Protein AF-I3YHC9-F1 (afdb_monomer_lite)

Secondary structure (DSSP, 8-state):
--HHHHHHHHHHHHHHH-HHHHHHHHHHHHHHHHHHHHHHS-HHHHHHHHHHHHHHHHHHHHHHHHHHHHHHHHHHHHHHHHHHHHHHHHHHHHHHHHHHHHHHHHHHHHHHHHHHHHHHHHHHHHHHHHHHHHHHTT--HHHHHHHSSS-HHHHHHHHHHHHHHHHHHHHHHHHHHHHHHHHHHT--PPPP---------

Foldseek 3Di:
DDPVVVVVVVVVVVVCVPPVVVVVVVVVVVVVVVVVCLVVDDPVVVVVVVVVVVVVVVVVVVVVVVVVVVVVVVVVVVVVVVVLVVVLVVLCVVLVVVLVVLVVVLVVLVVVLVVLVVVLVVQVVQQVVQLVVVVVVVDDSVRSQCPGPPHPVVSVVSVVVSVVSVVVSVVSVVVNVVSVVVSVVSDPPPDDPPDPDPPDD

Organism: Thiocystis violascens (strain ATCC 17096 / DSM 198 / 6111) (NCBI:txid765911)

Structure (mmCIF, N/CA/C/O backbone):
data_AF-I3YHC9-F1
#
_entry.id   AF-I3YHC9-F1
#
loop_
_atom_site.group_PDB
_atom_site.id
_atom_site.type_symbol
_atom_site.label_atom_id
_atom_site.label_alt_id
_atom_site.label_comp_id
_atom_site.label_asym_id
_atom_site.label_entity_id
_atom_site.label_seq_id
_atom_site.pdbx_PDB_ins_code
_atom_site.Cartn_x
_atom_site.Cartn_y
_atom_site.Cartn_z
_atom_site.occupancy
_atom_site.B_iso_or_equiv
_atom_site.auth_seq_id
_atom_site.auth_comp_id
_atom_site.auth_asym_id
_atom_site.auth_atom_id
_atom_site.pdbx_PDB_model_num
ATOM 1 N N . MET A 1 1 ? 60.669 -28.318 -19.846 1.00 49.34 1 MET A N 1
ATOM 2 C CA . MET A 1 1 ? 59.509 -27.649 -20.476 1.00 49.34 1 MET A CA 1
ATOM 3 C C . MET A 1 1 ? 58.654 -27.096 -19.359 1.00 49.34 1 MET A C 1
ATOM 5 O O . MET A 1 1 ? 58.204 -27.878 -18.533 1.00 49.34 1 MET A O 1
ATOM 9 N N . ASN A 1 2 ? 58.515 -25.774 -19.278 1.00 63.25 2 ASN A N 1
ATOM 10 C CA . ASN A 1 2 ? 57.815 -25.124 -18.169 1.00 63.25 2 ASN A CA 1
ATOM 11 C C . ASN A 1 2 ? 56.304 -25.090 -18.440 1.00 63.25 2 ASN A C 1
ATOM 13 O O . ASN A 1 2 ? 55.873 -25.000 -19.590 1.00 63.25 2 ASN A O 1
ATOM 17 N N . ALA A 1 3 ? 55.494 -25.148 -17.383 1.00 57.38 3 ALA A N 1
ATOM 18 C CA . ALA A 1 3 ? 54.033 -25.190 -17.484 1.00 57.38 3 ALA A CA 1
ATOM 19 C C . ALA A 1 3 ? 53.438 -23.965 -18.212 1.00 57.38 3 ALA A C 1
ATOM 21 O O . ALA A 1 3 ? 52.422 -24.087 -18.893 1.00 57.38 3 ALA A O 1
ATOM 22 N N . GLU A 1 4 ? 54.106 -22.810 -18.144 1.00 57.19 4 GLU A N 1
ATOM 23 C CA . GLU A 1 4 ? 53.726 -21.602 -18.890 1.00 57.19 4 GLU A CA 1
ATOM 24 C C . GLU A 1 4 ? 53.818 -21.796 -20.404 1.00 57.19 4 GLU A C 1
ATOM 26 O O . GLU A 1 4 ? 52.859 -21.513 -21.112 1.00 57.19 4 GLU A O 1
ATOM 31 N N . THR A 1 5 ? 54.916 -22.377 -20.901 1.00 59.75 5 THR A N 1
ATOM 32 C CA . THR A 1 5 ? 55.117 -22.601 -22.345 1.00 59.75 5 THR A CA 1
ATOM 33 C C . THR A 1 5 ? 54.090 -23.556 -22.960 1.00 59.75 5 THR A C 1
ATOM 35 O O . THR A 1 5 ? 53.727 -23.410 -24.124 1.00 59.75 5 THR A O 1
ATOM 38 N N . LEU A 1 6 ? 53.570 -24.500 -22.170 1.00 50.34 6 LEU A N 1
ATOM 39 C CA . LEU A 1 6 ? 52.513 -25.422 -22.592 1.00 50.34 6 LEU A CA 1
ATOM 40 C C . LEU A 1 6 ? 51.134 -24.749 -22.611 1.00 50.34 6 LEU A C 1
ATOM 42 O O . LEU A 1 6 ? 50.340 -25.032 -23.502 1.00 50.34 6 LEU A O 1
ATOM 46 N N . LYS A 1 7 ? 50.865 -23.819 -21.686 1.00 54.91 7 LYS A N 1
ATOM 47 C CA . LYS A 1 7 ? 49.637 -23.008 -21.679 1.00 54.91 7 LYS A CA 1
ATOM 48 C C . LYS A 1 7 ? 49.577 -22.034 -22.852 1.00 54.91 7 LYS A C 1
ATOM 50 O O . LYS A 1 7 ? 48.528 -21.921 -23.473 1.00 54.91 7 LYS A O 1
ATOM 55 N N . THR A 1 8 ? 50.683 -21.371 -23.190 1.00 59.41 8 THR A N 1
ATOM 56 C CA . THR A 1 8 ? 50.731 -20.457 -24.345 1.00 59.41 8 THR A CA 1
ATOM 57 C C . THR A 1 8 ? 50.581 -21.216 -25.666 1.00 59.41 8 THR A C 1
ATOM 59 O O . THR A 1 8 ? 49.885 -20.754 -26.563 1.00 59.41 8 THR A O 1
ATOM 62 N N . ALA A 1 9 ? 51.171 -22.412 -25.773 1.00 49.69 9 ALA A N 1
ATOM 63 C CA . ALA A 1 9 ? 51.005 -23.275 -26.942 1.00 49.69 9 ALA A CA 1
ATOM 64 C C . ALA A 1 9 ? 49.582 -23.854 -27.058 1.00 49.69 9 ALA A C 1
ATOM 66 O O . ALA A 1 9 ? 49.065 -23.954 -28.166 1.00 49.69 9 ALA A O 1
ATOM 67 N N . ALA A 1 10 ? 48.935 -24.195 -25.937 1.00 50.56 10 ALA A N 1
ATOM 68 C CA . ALA A 1 10 ? 47.542 -24.644 -25.915 1.00 50.56 10 ALA A CA 1
ATOM 69 C C . ALA A 1 10 ? 46.567 -23.510 -26.276 1.00 50.56 10 ALA A C 1
ATOM 71 O O . ALA A 1 10 ? 45.693 -23.716 -27.107 1.00 50.56 10 ALA A O 1
ATOM 72 N N . ALA A 1 11 ? 46.777 -22.298 -25.751 1.00 55.16 11 ALA A N 1
ATOM 73 C CA . ALA A 1 11 ? 45.985 -21.121 -26.109 1.00 55.16 11 ALA A CA 1
ATOM 74 C C . ALA A 1 11 ? 46.131 -20.756 -27.598 1.00 55.16 11 ALA A C 1
ATOM 76 O O . ALA A 1 11 ? 45.132 -20.512 -28.264 1.00 55.16 11 ALA A O 1
ATOM 77 N N . ALA A 1 12 ? 47.348 -20.819 -28.153 1.00 55.34 12 ALA A N 1
ATOM 78 C CA . ALA A 1 12 ? 47.577 -20.622 -29.586 1.00 55.34 12 ALA A CA 1
ATOM 79 C C . ALA A 1 12 ? 46.959 -21.746 -30.446 1.00 55.34 12 ALA A C 1
ATOM 81 O O . ALA A 1 12 ? 46.504 -21.500 -31.564 1.00 55.34 12 ALA A O 1
ATOM 82 N N . HIS A 1 13 ? 46.918 -22.984 -29.937 1.00 51.03 13 HIS A N 1
ATOM 83 C CA . HIS A 1 13 ? 46.251 -24.105 -30.603 1.00 51.03 13 HIS A CA 1
ATOM 84 C C . HIS A 1 13 ? 44.718 -23.958 -30.574 1.00 51.03 13 HIS A C 1
ATOM 86 O O . HIS A 1 13 ? 44.061 -24.301 -31.562 1.00 51.03 13 HIS A O 1
ATOM 92 N N . ASP A 1 14 ? 44.149 -23.427 -29.492 1.00 54.50 14 ASP A N 1
ATOM 93 C CA . ASP A 1 14 ? 42.715 -23.148 -29.369 1.00 54.50 14 ASP A CA 1
ATOM 94 C C . ASP A 1 14 ? 42.287 -21.947 -30.225 1.00 54.50 14 ASP A C 1
ATOM 96 O O . ASP A 1 14 ? 41.254 -22.007 -30.890 1.00 54.50 14 ASP A O 1
ATOM 100 N N . GLU A 1 15 ? 43.132 -20.922 -30.346 1.00 54.88 15 GLU A N 1
ATOM 101 C CA . GLU A 1 15 ? 42.926 -19.766 -31.232 1.00 54.88 15 GLU A CA 1
ATOM 102 C C . GLU A 1 15 ? 42.995 -20.159 -32.727 1.00 54.88 15 GLU A C 1
ATOM 104 O O . GLU A 1 15 ? 42.207 -19.689 -33.547 1.00 54.88 15 GLU A O 1
ATOM 109 N N . LEU A 1 16 ? 43.850 -21.128 -33.088 1.00 52.09 16 LEU A N 1
ATOM 110 C CA . LEU A 1 16 ? 43.855 -21.787 -34.409 1.00 52.09 16 LEU A CA 1
ATOM 111 C C . LEU A 1 16 ? 42.669 -22.747 -34.618 1.00 52.09 16 LEU A C 1
ATOM 113 O O . LEU A 1 16 ? 42.335 -23.092 -35.761 1.00 52.09 16 LEU A O 1
ATOM 117 N N . ASN A 1 17 ? 42.041 -23.206 -33.532 1.00 57.62 17 ASN A N 1
ATOM 118 C CA . ASN A 1 17 ? 40.883 -24.089 -33.569 1.00 57.62 17 ASN A CA 1
ATOM 119 C C . ASN A 1 17 ? 39.539 -23.360 -33.555 1.00 57.62 17 ASN A C 1
ATOM 121 O O . ASN A 1 17 ? 38.543 -24.019 -33.883 1.00 57.62 17 ASN A O 1
ATOM 125 N N . ASP A 1 18 ? 39.530 -22.052 -33.277 1.00 62.69 18 ASP A N 1
ATOM 126 C CA . ASP A 1 18 ? 38.347 -21.198 -33.312 1.00 62.69 18 ASP A CA 1
ATOM 127 C C . ASP A 1 18 ? 37.636 -21.349 -34.675 1.00 62.69 18 ASP A C 1
ATOM 129 O O . ASP A 1 18 ? 38.252 -21.171 -35.742 1.00 62.69 18 ASP A O 1
ATOM 133 N N . PRO A 1 19 ? 36.340 -21.722 -34.692 1.00 63.75 19 PRO A N 1
ATOM 134 C CA . PRO A 1 19 ? 35.564 -21.820 -35.920 1.00 63.75 19 PRO A CA 1
ATOM 135 C C . PRO A 1 19 ? 35.629 -20.545 -36.774 1.00 63.75 19 PRO A C 1
ATOM 137 O O . PRO A 1 19 ? 35.631 -20.667 -38.003 1.00 63.75 19 PRO A O 1
ATOM 140 N N . ARG A 1 20 ? 35.764 -19.353 -36.173 1.00 60.25 20 ARG A N 1
ATOM 141 C CA . ARG A 1 20 ? 35.941 -18.085 -36.902 1.00 60.25 20 ARG A CA 1
ATOM 142 C C . ARG A 1 20 ? 37.318 -17.983 -37.555 1.00 60.25 20 ARG A C 1
ATOM 144 O O . ARG A 1 20 ? 37.392 -17.723 -38.756 1.00 60.25 20 ARG A O 1
ATOM 151 N N . ALA A 1 21 ? 38.400 -18.290 -36.839 1.00 62.62 21 ALA A N 1
ATOM 152 C CA . ALA A 1 21 ? 39.757 -18.288 -37.397 1.00 62.62 21 ALA A CA 1
ATOM 153 C C . ALA A 1 21 ? 39.910 -19.302 -38.549 1.00 62.62 21 ALA A C 1
ATOM 155 O O . ALA A 1 21 ? 40.472 -18.995 -39.605 1.00 62.62 21 ALA A O 1
ATOM 156 N N . LYS A 1 22 ? 39.309 -20.494 -38.418 1.00 70.31 22 LYS A N 1
ATOM 157 C CA . LYS A 1 22 ? 39.248 -21.506 -39.491 1.00 70.31 22 LYS A CA 1
ATOM 158 C C . LYS A 1 22 ? 38.401 -21.079 -40.687 1.00 70.31 22 LYS A C 1
ATOM 160 O O . LYS A 1 22 ? 38.659 -21.548 -41.800 1.00 70.31 22 LYS A O 1
ATOM 165 N N . GLN A 1 23 ? 37.354 -20.283 -40.482 1.00 62.19 23 GLN A N 1
ATOM 166 C CA . GLN A 1 23 ? 36.559 -19.715 -41.574 1.00 62.19 23 GLN A CA 1
ATOM 167 C C . GLN A 1 23 ? 37.348 -18.630 -42.313 1.00 62.19 23 GLN A C 1
ATOM 169 O O . GLN A 1 23 ? 37.408 -18.677 -43.542 1.00 62.19 23 GLN A O 1
ATOM 174 N N . ILE A 1 24 ? 38.041 -17.748 -41.587 1.00 62.88 24 ILE A N 1
ATOM 175 C CA . ILE A 1 24 ? 38.905 -16.702 -42.153 1.00 62.88 24 ILE A CA 1
ATOM 176 C C . ILE A 1 24 ? 40.054 -17.327 -42.959 1.00 62.88 24 ILE A C 1
ATOM 178 O O . ILE A 1 24 ? 40.240 -16.996 -44.128 1.00 62.88 24 ILE A O 1
ATOM 182 N N . ALA A 1 25 ? 40.762 -18.318 -42.409 1.00 67.12 25 ALA A N 1
ATOM 183 C CA . ALA A 1 25 ? 41.846 -19.005 -43.118 1.00 67.12 25 ALA A CA 1
ATOM 184 C C . ALA A 1 25 ? 41.365 -19.739 -44.388 1.00 67.12 25 ALA A C 1
ATOM 186 O O . ALA A 1 25 ? 42.069 -19.780 -45.401 1.00 67.12 25 ALA A O 1
ATOM 187 N N . ARG A 1 26 ? 40.150 -20.309 -44.368 1.00 68.88 26 ARG A N 1
ATOM 188 C CA . ARG A 1 26 ? 39.525 -20.912 -45.559 1.00 68.88 26 ARG A CA 1
ATOM 189 C C . ARG A 1 26 ? 39.109 -19.862 -46.589 1.00 68.88 26 ARG A C 1
ATOM 191 O O . ARG A 1 26 ? 39.242 -20.127 -47.782 1.00 68.88 26 ARG A O 1
ATOM 198 N N . ALA A 1 27 ? 38.628 -18.700 -46.152 1.00 63.56 27 ALA A N 1
ATOM 199 C CA . ALA A 1 27 ? 38.292 -17.588 -47.033 1.00 63.56 27 ALA A CA 1
ATOM 200 C C . ALA A 1 27 ? 39.541 -17.047 -47.745 1.00 63.56 27 ALA A C 1
ATOM 202 O O . ALA A 1 27 ? 39.524 -16.923 -48.967 1.00 63.56 27 ALA A O 1
ATOM 203 N N . ILE A 1 28 ? 40.646 -16.851 -47.019 1.00 68.62 28 ILE A N 1
ATOM 204 C CA . ILE A 1 28 ? 41.923 -16.384 -47.582 1.00 68.62 28 ILE A CA 1
ATOM 205 C C . ILE A 1 28 ? 42.443 -17.354 -48.653 1.00 68.62 28 ILE A C 1
ATOM 207 O O . ILE A 1 28 ? 42.685 -16.943 -49.783 1.00 68.62 28 ILE A O 1
ATOM 211 N N . ARG A 1 29 ? 42.497 -18.667 -48.374 1.00 70.62 29 ARG A N 1
ATOM 212 C CA . ARG A 1 29 ? 42.932 -19.655 -49.386 1.00 70.62 29 ARG A CA 1
ATOM 213 C C . ARG A 1 29 ? 42.027 -19.704 -50.617 1.00 70.62 29 ARG A C 1
ATOM 215 O O . ARG A 1 29 ? 42.503 -19.970 -51.716 1.00 70.62 29 ARG A O 1
ATOM 222 N N . ARG A 1 30 ? 40.718 -19.483 -50.449 1.00 64.81 30 ARG A N 1
ATOM 223 C CA . ARG A 1 30 ? 39.785 -19.394 -51.582 1.00 64.81 30 ARG A CA 1
ATOM 224 C C . ARG A 1 30 ? 40.061 -18.154 -52.427 1.00 64.81 30 ARG A C 1
ATOM 226 O O . ARG A 1 30 ? 40.001 -18.257 -53.647 1.00 64.81 30 ARG A O 1
ATOM 233 N N . LEU A 1 31 ? 40.379 -17.020 -51.804 1.00 67.12 31 LEU A N 1
ATOM 234 C CA . LEU A 1 31 ? 40.756 -15.795 -52.511 1.00 67.12 31 LEU A CA 1
ATOM 235 C C . LEU A 1 31 ? 42.067 -15.973 -53.288 1.00 67.12 31 LEU A C 1
ATOM 237 O O . LEU A 1 31 ? 42.116 -15.597 -54.458 1.00 67.12 31 LEU A O 1
ATOM 241 N N . ASP A 1 32 ? 43.071 -16.632 -52.704 1.00 69.88 32 ASP A N 1
ATOM 242 C CA . ASP A 1 32 ? 44.338 -16.933 -53.387 1.00 69.88 32 ASP A CA 1
ATOM 243 C C . ASP A 1 32 ? 44.141 -17.849 -54.606 1.00 69.88 32 ASP A C 1
ATOM 245 O O . ASP A 1 32 ? 44.671 -17.587 -55.689 1.00 69.88 32 ASP A O 1
ATOM 249 N N . ASP A 1 33 ? 43.328 -18.902 -54.472 1.00 72.62 33 ASP A N 1
ATOM 250 C CA . ASP A 1 33 ? 43.034 -19.837 -55.566 1.00 72.62 33 ASP A CA 1
ATOM 251 C C . ASP A 1 33 ? 42.202 -19.171 -56.683 1.00 72.62 33 ASP A C 1
ATOM 253 O O . ASP A 1 33 ? 42.424 -19.407 -57.874 1.00 72.62 33 ASP A O 1
ATOM 257 N N . ILE A 1 34 ? 41.286 -18.266 -56.319 1.00 67.44 34 ILE A N 1
ATOM 258 C CA . ILE A 1 34 ? 40.552 -17.420 -57.271 1.00 67.44 34 ILE A CA 1
ATOM 259 C C . ILE A 1 34 ? 41.510 -16.459 -57.992 1.00 67.44 34 ILE A C 1
ATOM 261 O O . ILE A 1 34 ? 41.427 -16.333 -59.215 1.00 67.44 34 ILE A O 1
ATOM 265 N N . GLY A 1 35 ? 42.455 -15.841 -57.278 1.00 62.22 35 GLY A N 1
ATOM 266 C CA . GLY A 1 35 ? 43.488 -14.972 -57.849 1.00 62.22 35 GLY A CA 1
ATOM 267 C C . GLY A 1 35 ? 44.394 -15.704 -58.844 1.00 62.22 35 GLY A C 1
ATOM 268 O O . GLY A 1 35 ? 44.631 -15.220 -59.954 1.00 62.22 35 GLY A O 1
ATOM 269 N N . ALA A 1 36 ? 44.825 -16.922 -58.507 1.00 72.31 36 ALA A N 1
ATOM 270 C CA . ALA A 1 36 ? 45.630 -17.767 -59.389 1.00 72.31 36 ALA A CA 1
ATOM 271 C C . ALA A 1 36 ? 44.861 -18.211 -60.649 1.00 72.31 36 ALA A C 1
ATOM 273 O O . ALA A 1 36 ? 45.423 -18.240 -61.750 1.00 72.31 36 ALA A O 1
ATOM 274 N N . LYS A 1 37 ? 43.564 -18.519 -60.515 1.00 64.56 37 LYS A N 1
ATOM 275 C CA . LYS A 1 37 ? 42.677 -18.855 -61.643 1.00 64.56 37 LYS A CA 1
ATOM 276 C C . LYS A 1 37 ? 42.407 -17.647 -62.542 1.00 64.56 37 LYS A C 1
ATOM 278 O O . LYS A 1 37 ? 42.432 -17.788 -63.762 1.00 64.56 37 LYS A O 1
ATOM 283 N N . LEU A 1 38 ? 42.237 -16.457 -61.967 1.00 57.53 38 LEU A N 1
ATOM 284 C CA . LEU A 1 38 ? 42.085 -15.186 -62.688 1.00 57.53 38 LEU A CA 1
ATOM 285 C C . LEU A 1 38 ? 43.322 -14.823 -63.514 1.00 57.53 38 LEU A C 1
ATOM 287 O O . LEU A 1 38 ? 43.185 -14.369 -64.650 1.00 57.53 38 LEU A O 1
ATOM 291 N N . ALA A 1 39 ? 44.521 -15.054 -62.974 1.00 65.38 39 ALA A N 1
ATOM 292 C CA . ALA A 1 39 ? 45.777 -14.783 -63.671 1.00 65.38 39 ALA A CA 1
ATOM 293 C C . ALA A 1 39 ? 45.952 -15.635 -64.943 1.00 65.38 39 ALA A C 1
ATOM 295 O O . ALA A 1 39 ? 46.604 -15.201 -65.891 1.00 65.38 39 ALA A O 1
ATOM 296 N N . ARG A 1 40 ? 45.343 -16.829 -64.978 1.00 72.00 40 ARG A N 1
ATOM 297 C CA . ARG A 1 40 ? 45.408 -17.780 -66.102 1.00 72.00 40 ARG A CA 1
ATOM 298 C C . ARG A 1 40 ? 44.178 -17.742 -67.018 1.00 72.00 40 ARG A C 1
ATOM 300 O O . ARG A 1 40 ? 44.161 -18.436 -68.030 1.00 72.00 40 ARG A O 1
ATOM 307 N N . ALA A 1 41 ? 43.151 -16.965 -66.676 1.00 68.06 41 ALA A N 1
ATOM 308 C CA . ALA A 1 41 ? 41.893 -16.929 -67.414 1.00 68.06 41 ALA A CA 1
ATOM 309 C C . ALA A 1 41 ? 41.961 -16.020 -68.662 1.00 68.06 41 ALA A C 1
ATOM 311 O O . ALA A 1 41 ? 42.647 -14.992 -68.647 1.00 68.06 41 ALA A O 1
ATOM 312 N N . PRO A 1 42 ? 41.207 -16.343 -69.734 1.00 72.56 42 PRO A N 1
ATOM 313 C CA . PRO A 1 42 ? 41.082 -15.478 -70.904 1.00 72.56 42 PRO A CA 1
ATOM 314 C C . PRO A 1 42 ? 40.447 -14.127 -70.538 1.00 72.56 42 PRO A C 1
ATOM 316 O O . PRO A 1 42 ? 39.649 -14.015 -69.605 1.00 72.56 42 PRO A O 1
ATOM 319 N N . MET A 1 43 ? 40.798 -13.082 -71.290 1.00 64.94 43 MET A N 1
ATOM 320 C CA . MET A 1 43 ? 40.483 -11.678 -70.979 1.00 64.94 43 MET A CA 1
ATOM 321 C C . MET A 1 43 ? 38.975 -11.417 -70.787 1.00 64.94 43 MET A C 1
ATOM 323 O O . MET A 1 43 ? 38.588 -10.694 -69.876 1.00 64.94 43 MET A O 1
ATOM 327 N N . THR A 1 44 ? 38.109 -12.102 -71.538 1.00 63.66 44 THR A N 1
ATOM 328 C CA . THR A 1 44 ? 36.640 -12.036 -71.406 1.00 63.66 44 THR A CA 1
ATOM 329 C C . THR A 1 44 ? 36.115 -12.573 -70.067 1.00 63.66 44 THR A C 1
ATOM 331 O O . THR A 1 44 ? 35.184 -12.004 -69.492 1.00 63.66 44 THR A O 1
ATOM 334 N N . ALA A 1 45 ? 36.735 -13.625 -69.523 1.00 65.69 45 ALA A N 1
ATOM 335 C CA . ALA A 1 45 ? 36.410 -14.164 -68.202 1.00 65.69 45 ALA A CA 1
ATOM 336 C C . ALA A 1 45 ? 36.901 -13.236 -67.079 1.00 65.69 45 ALA A C 1
ATOM 338 O O . ALA A 1 45 ? 36.199 -13.049 -66.086 1.00 65.69 45 ALA A O 1
ATOM 339 N N . ARG A 1 46 ? 38.059 -12.588 -67.273 1.00 60.84 46 ARG A N 1
ATOM 340 C CA . ARG A 1 46 ? 38.593 -11.570 -66.352 1.00 60.84 46 ARG A CA 1
ATOM 341 C C . ARG A 1 46 ? 37.700 -10.328 -66.301 1.00 60.84 46 ARG A C 1
ATOM 343 O O . ARG A 1 46 ? 37.371 -9.876 -65.213 1.00 60.84 46 ARG A O 1
ATOM 350 N N . VAL A 1 47 ? 37.236 -9.836 -67.451 1.00 60.94 47 VAL A N 1
ATOM 351 C CA . VAL A 1 47 ? 36.293 -8.703 -67.545 1.00 60.94 47 VAL A CA 1
ATOM 352 C C . VAL A 1 47 ? 34.935 -9.052 -66.924 1.00 60.94 47 VAL A C 1
ATOM 354 O O . VAL A 1 47 ? 34.401 -8.279 -66.135 1.00 60.94 47 VAL A O 1
ATOM 357 N N . SER A 1 48 ? 34.406 -10.254 -67.176 1.00 64.69 48 SER A N 1
ATOM 358 C CA . SER A 1 48 ? 33.149 -10.720 -66.560 1.00 64.69 48 SER A CA 1
ATOM 359 C C . SER A 1 48 ? 33.249 -10.922 -65.040 1.00 64.69 48 SER A C 1
ATOM 361 O O . SER A 1 48 ? 32.241 -10.853 -64.335 1.00 64.69 48 SER A O 1
ATOM 363 N N . MET A 1 49 ? 34.446 -11.208 -64.515 1.00 61.75 49 MET A N 1
ATOM 364 C CA . MET A 1 49 ? 34.705 -11.226 -63.072 1.00 61.75 49 MET A CA 1
ATOM 365 C C . MET A 1 49 ? 34.922 -9.829 -62.498 1.00 61.75 49 MET A C 1
ATOM 367 O O . MET A 1 49 ? 34.454 -9.603 -61.396 1.00 61.75 49 MET A O 1
ATOM 371 N N . ALA A 1 50 ? 35.550 -8.900 -63.222 1.00 61.47 50 ALA A N 1
ATOM 372 C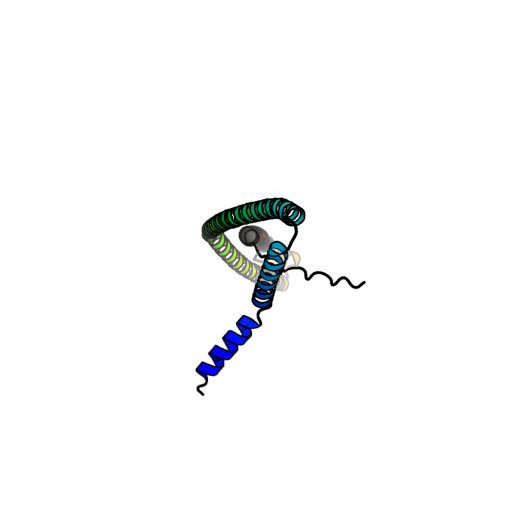 CA . ALA A 1 50 ? 35.706 -7.507 -62.791 1.00 61.47 50 ALA A CA 1
ATOM 373 C C . ALA A 1 50 ? 34.353 -6.772 -62.700 1.00 61.47 50 ALA A C 1
ATOM 375 O O . ALA A 1 50 ? 34.092 -6.016 -61.773 1.00 61.47 50 ALA A O 1
ATOM 376 N N . ILE A 1 51 ? 33.427 -7.066 -63.616 1.00 62.53 51 ILE A N 1
ATOM 377 C CA . ILE A 1 51 ? 32.044 -6.569 -63.531 1.00 62.53 51 ILE A CA 1
ATOM 378 C C . ILE A 1 51 ? 31.320 -7.187 -62.320 1.00 62.53 51 ILE A C 1
ATOM 380 O O . ILE A 1 51 ? 30.580 -6.504 -61.616 1.00 62.53 51 ILE A O 1
ATOM 384 N N . ARG A 1 52 ? 31.571 -8.472 -62.023 1.00 63.53 52 ARG A N 1
ATOM 385 C CA . ARG A 1 52 ? 31.077 -9.128 -60.798 1.00 63.53 52 ARG A CA 1
ATOM 386 C C . ARG A 1 52 ? 31.745 -8.610 -59.524 1.00 63.53 52 ARG A C 1
ATOM 388 O O . ARG A 1 52 ? 31.069 -8.563 -58.505 1.00 63.53 52 ARG A O 1
ATOM 395 N N . SER A 1 53 ? 33.019 -8.217 -59.568 1.00 60.50 53 SER A N 1
ATOM 396 C CA . SER A 1 53 ? 33.708 -7.607 -58.432 1.00 60.50 53 SER A CA 1
ATOM 397 C C . SER A 1 53 ? 33.150 -6.222 -58.158 1.00 60.50 53 SER A C 1
ATOM 399 O O . SER A 1 53 ? 32.887 -5.946 -57.007 1.00 60.50 53 SER A O 1
ATOM 401 N N . HIS A 1 54 ? 32.799 -5.428 -59.176 1.00 62.97 54 HIS A N 1
ATOM 402 C CA . HIS A 1 54 ? 32.037 -4.189 -58.965 1.00 62.97 54 HIS A CA 1
ATOM 403 C C . HIS A 1 54 ? 30.656 -4.428 -58.339 1.00 62.97 54 HIS A C 1
ATOM 405 O O . HIS A 1 54 ? 30.221 -3.651 -57.493 1.00 62.97 54 HIS A O 1
ATOM 411 N N . GLY A 1 55 ? 29.976 -5.525 -58.689 1.00 66.69 55 GLY A N 1
ATOM 412 C CA . GLY A 1 55 ? 28.757 -5.948 -57.988 1.00 66.69 55 GLY A CA 1
ATOM 413 C C . GLY A 1 55 ? 29.006 -6.360 -56.528 1.00 66.69 55 GLY A C 1
ATOM 414 O O . GLY A 1 55 ? 28.151 -6.144 -55.673 1.00 66.69 55 GLY A O 1
ATOM 415 N N . LEU A 1 56 ? 30.182 -6.919 -56.234 1.00 72.75 56 LEU A N 1
ATOM 416 C CA . LEU A 1 56 ? 30.612 -7.298 -54.887 1.00 72.75 56 LEU A CA 1
ATOM 417 C C . LEU A 1 56 ? 31.062 -6.078 -54.067 1.00 72.75 56 LEU A C 1
ATOM 419 O O . LEU A 1 56 ? 30.739 -6.008 -52.888 1.00 72.75 56 LEU A O 1
ATOM 423 N N . ASP A 1 57 ? 31.704 -5.095 -54.699 1.00 74.50 57 ASP A N 1
ATOM 424 C CA . ASP A 1 57 ? 32.073 -3.801 -54.121 1.00 74.50 57 ASP A CA 1
ATOM 425 C C . ASP A 1 57 ? 30.811 -3.016 -53.738 1.00 74.50 57 ASP A C 1
ATOM 427 O O . ASP A 1 57 ? 30.714 -2.498 -52.629 1.00 74.50 57 ASP A O 1
ATOM 431 N N . ALA A 1 58 ? 29.795 -2.999 -54.611 1.00 70.25 58 ALA A N 1
ATOM 432 C CA . ALA A 1 58 ? 28.499 -2.386 -54.322 1.00 70.25 58 ALA A CA 1
ATOM 433 C C . ALA A 1 58 ? 27.739 -3.112 -53.194 1.00 70.25 58 ALA A C 1
ATOM 435 O O . ALA A 1 58 ? 27.119 -2.471 -52.345 1.00 70.25 58 ALA A O 1
ATOM 436 N N . ALA A 1 59 ? 27.798 -4.448 -53.151 1.00 69.12 59 ALA A N 1
ATOM 437 C CA . ALA A 1 59 ? 27.211 -5.226 -52.062 1.00 69.12 59 ALA A CA 1
ATOM 438 C C . ALA A 1 59 ? 27.941 -4.994 -50.728 1.00 69.12 59 ALA A C 1
ATOM 440 O O . ALA A 1 59 ? 27.285 -4.861 -49.697 1.00 69.12 59 ALA A O 1
ATOM 441 N N . LEU A 1 60 ? 29.275 -4.904 -50.749 1.00 71.88 60 LEU A N 1
ATOM 442 C CA . LEU A 1 60 ? 30.091 -4.604 -49.576 1.00 71.88 60 LEU A CA 1
ATOM 443 C C . LEU A 1 60 ? 29.807 -3.190 -49.061 1.00 71.88 60 LEU A C 1
ATOM 445 O O . LEU A 1 60 ? 29.573 -3.042 -47.868 1.00 71.88 60 LEU A O 1
ATOM 449 N N . ALA A 1 61 ? 29.722 -2.200 -49.957 1.00 75.19 61 ALA A N 1
ATOM 450 C CA . ALA A 1 61 ? 29.329 -0.831 -49.628 1.00 75.19 61 ALA A CA 1
ATOM 451 C C . ALA A 1 61 ? 27.944 -0.781 -48.956 1.00 75.19 61 ALA A C 1
ATOM 453 O O . ALA A 1 61 ? 27.775 -0.192 -47.894 1.00 75.19 61 ALA A O 1
ATOM 454 N N . SER A 1 62 ? 26.960 -1.504 -49.501 1.00 72.94 62 SER A N 1
ATOM 455 C CA . SER A 1 62 ? 25.623 -1.599 -48.899 1.00 72.94 62 SER A CA 1
ATOM 456 C C . SER A 1 62 ? 25.616 -2.281 -47.523 1.00 72.94 62 SER A C 1
ATOM 458 O O . SER A 1 62 ? 24.756 -1.982 -46.690 1.00 72.94 62 SER A O 1
ATOM 460 N N . VAL A 1 63 ? 26.519 -3.234 -47.279 1.00 74.56 63 VAL A N 1
ATOM 461 C CA . VAL A 1 63 ? 26.668 -3.882 -45.967 1.00 74.56 63 VAL A CA 1
ATOM 462 C C . VAL A 1 63 ? 27.350 -2.942 -44.978 1.00 74.56 63 VAL A C 1
ATOM 464 O O . VAL A 1 63 ? 26.896 -2.859 -43.842 1.00 74.56 63 VAL A O 1
ATOM 467 N N . THR A 1 64 ? 28.382 -2.204 -45.392 1.00 77.38 64 THR A N 1
ATOM 468 C CA . THR A 1 64 ? 29.040 -1.208 -44.535 1.00 77.38 64 THR A CA 1
ATOM 469 C C . THR A 1 64 ? 28.110 -0.055 -44.180 1.00 77.38 64 THR A C 1
ATOM 471 O O . THR A 1 64 ? 28.077 0.343 -43.021 1.00 77.38 64 THR A O 1
ATOM 474 N N . ASP A 1 65 ? 27.287 0.415 -45.121 1.00 83.56 65 ASP A N 1
ATOM 475 C CA . ASP A 1 65 ? 26.297 1.466 -44.858 1.00 83.56 65 ASP A CA 1
ATOM 476 C C . ASP A 1 65 ? 25.245 0.991 -43.848 1.00 83.56 65 ASP A C 1
ATOM 478 O O . ASP A 1 65 ? 24.911 1.703 -42.904 1.00 83.56 65 ASP A O 1
ATOM 482 N N . ARG A 1 66 ? 24.759 -0.251 -43.995 1.00 77.00 66 ARG A N 1
ATOM 483 C CA . ARG A 1 66 ? 23.821 -0.859 -43.038 1.00 77.00 66 ARG A CA 1
ATOM 484 C C . ARG A 1 66 ? 24.449 -1.102 -41.668 1.00 77.00 66 ARG A C 1
ATOM 486 O O . ARG A 1 66 ? 23.774 -0.901 -40.666 1.00 77.00 66 ARG A O 1
ATOM 493 N N . ALA A 1 67 ? 25.713 -1.515 -41.614 1.00 77.44 67 ALA A N 1
ATOM 494 C CA . ALA A 1 67 ? 26.437 -1.679 -40.358 1.00 77.44 67 ALA A CA 1
ATOM 495 C C . ALA A 1 67 ? 26.621 -0.332 -39.642 1.00 77.44 67 ALA A C 1
ATOM 497 O O . ALA A 1 67 ? 26.346 -0.238 -38.453 1.00 77.44 67 ALA A O 1
ATOM 498 N N . SER A 1 68 ? 26.985 0.723 -40.374 1.00 84.62 68 SER A N 1
ATOM 499 C CA . SER A 1 68 ? 27.116 2.077 -39.823 1.00 84.62 68 SER A CA 1
ATOM 500 C C . SER A 1 68 ? 25.773 2.651 -39.349 1.00 84.62 68 SER A C 1
ATOM 502 O O . SER A 1 68 ? 25.705 3.282 -38.293 1.00 84.62 68 SER A O 1
ATOM 504 N N . ALA A 1 69 ? 24.684 2.386 -40.080 1.00 86.19 69 ALA A N 1
ATOM 505 C CA . ALA A 1 69 ? 23.336 2.734 -39.637 1.00 86.19 69 ALA A CA 1
ATOM 506 C C . ALA A 1 69 ? 22.958 2.000 -38.338 1.00 86.19 69 ALA A C 1
ATOM 508 O O . ALA A 1 69 ? 22.461 2.631 -37.410 1.00 86.19 69 ALA A O 1
ATOM 509 N N . ALA A 1 70 ? 23.265 0.702 -38.236 1.00 82.19 70 ALA A N 1
ATOM 510 C CA . ALA A 1 70 ? 23.023 -0.082 -37.025 1.00 82.19 70 ALA A CA 1
ATOM 511 C C . ALA A 1 70 ? 23.874 0.390 -35.831 1.00 82.19 70 ALA A C 1
ATOM 513 O O . ALA A 1 70 ? 23.383 0.432 -34.710 1.00 82.19 70 ALA A O 1
ATOM 514 N N . GLU A 1 71 ? 25.131 0.786 -36.045 1.00 85.25 71 GLU A N 1
ATOM 515 C CA . GLU A 1 71 ? 25.973 1.378 -34.992 1.00 85.25 71 GLU A CA 1
ATOM 516 C C . GLU A 1 71 ? 25.403 2.706 -34.476 1.00 85.25 71 GLU A C 1
ATOM 518 O O . GLU A 1 71 ? 25.435 2.978 -33.272 1.00 85.25 71 GLU A O 1
ATOM 523 N N . THR A 1 72 ? 24.843 3.515 -35.378 1.00 89.50 72 THR A N 1
ATOM 524 C CA . THR A 1 72 ? 24.163 4.766 -35.016 1.00 89.50 72 THR A CA 1
ATOM 525 C C . THR A 1 72 ? 22.907 4.474 -34.198 1.00 89.50 72 THR A C 1
ATOM 527 O O . THR A 1 72 ? 22.736 5.047 -33.129 1.00 89.50 72 THR A O 1
ATOM 530 N N . GLU A 1 73 ? 22.088 3.512 -34.628 1.00 88.19 73 GLU A N 1
ATOM 531 C CA . GLU A 1 73 ? 20.880 3.092 -33.910 1.00 88.19 73 GLU A CA 1
ATOM 532 C C . GLU A 1 73 ? 21.202 2.525 -32.518 1.00 88.19 73 GLU A C 1
ATOM 534 O O . GLU A 1 73 ? 20.553 2.885 -31.541 1.00 88.19 73 GLU A O 1
ATOM 539 N N . ILE A 1 74 ? 22.255 1.710 -32.384 1.00 88.06 74 ILE A N 1
ATOM 540 C CA . ILE A 1 74 ? 22.731 1.220 -31.080 1.00 88.06 74 ILE A CA 1
ATOM 541 C C . ILE A 1 74 ? 23.144 2.385 -30.174 1.00 88.06 74 ILE A C 1
ATOM 543 O O . ILE A 1 74 ? 22.854 2.373 -28.977 1.00 88.06 74 ILE A O 1
ATOM 547 N N . THR A 1 75 ? 23.817 3.391 -30.734 1.00 89.69 75 THR A N 1
ATOM 548 C CA . THR A 1 75 ? 24.238 4.583 -29.987 1.00 89.69 75 THR A CA 1
ATOM 549 C C . THR A 1 75 ? 23.031 5.398 -29.525 1.00 89.69 75 THR A C 1
ATOM 551 O O . THR A 1 75 ? 22.973 5.802 -28.362 1.00 89.69 75 THR A O 1
ATOM 554 N N . ASP A 1 76 ? 22.047 5.591 -30.403 1.00 89.81 76 ASP A N 1
ATOM 555 C CA . ASP A 1 76 ? 20.814 6.318 -30.105 1.00 89.81 76 ASP A CA 1
ATOM 556 C C . ASP A 1 76 ? 19.983 5.595 -29.035 1.00 89.81 76 ASP A C 1
ATOM 558 O O . ASP A 1 76 ? 19.568 6.221 -28.057 1.00 89.81 76 ASP A O 1
ATOM 562 N N . ILE A 1 77 ? 19.827 4.270 -29.150 1.00 89.38 77 ILE A N 1
ATOM 563 C CA . ILE A 1 77 ? 19.176 3.430 -28.133 1.00 89.38 77 ILE A CA 1
ATOM 564 C C . ILE A 1 77 ? 19.926 3.526 -26.801 1.00 89.38 77 ILE A C 1
ATOM 566 O O . ILE A 1 77 ? 19.300 3.676 -25.754 1.00 89.38 77 ILE A O 1
ATOM 570 N N . GLY A 1 78 ? 21.262 3.486 -26.817 1.00 85.62 78 GLY A N 1
ATOM 571 C CA . GLY A 1 78 ? 22.081 3.659 -25.616 1.00 85.62 78 GLY A CA 1
ATOM 572 C C . GLY A 1 78 ? 21.817 4.997 -24.920 1.00 85.62 78 GLY A C 1
ATOM 573 O O . GLY A 1 78 ? 21.569 5.032 -23.714 1.00 85.62 78 GLY A O 1
ATOM 574 N N . ALA A 1 79 ? 21.784 6.092 -25.683 1.00 87.69 79 ALA A N 1
ATOM 575 C CA . ALA A 1 79 ? 21.472 7.419 -25.159 1.00 87.69 79 ALA A CA 1
ATOM 576 C C . ALA A 1 79 ? 20.031 7.519 -24.625 1.00 87.69 79 ALA A C 1
ATOM 578 O O . ALA A 1 79 ? 19.772 8.226 -23.647 1.00 87.69 79 ALA A O 1
ATOM 579 N N . GLU A 1 80 ? 19.078 6.826 -25.247 1.00 86.81 80 GLU A N 1
ATOM 580 C CA . GLU A 1 80 ? 17.693 6.787 -24.784 1.00 86.81 80 GLU A CA 1
ATOM 581 C C . GLU A 1 80 ? 17.551 5.991 -23.478 1.00 86.81 80 GLU A C 1
ATOM 583 O O . GLU A 1 80 ? 16.920 6.471 -22.535 1.00 86.81 80 GLU A O 1
ATOM 588 N N . LEU A 1 81 ? 18.221 4.841 -23.366 1.00 85.19 81 LEU A N 1
ATOM 589 C CA . LEU A 1 81 ? 18.286 4.045 -22.137 1.00 85.19 81 LEU A CA 1
ATOM 590 C C . LEU A 1 81 ? 18.903 4.832 -20.974 1.00 85.19 81 LEU A C 1
ATOM 592 O O . LEU A 1 81 ? 18.384 4.786 -19.858 1.00 85.19 81 LEU A O 1
ATOM 596 N N . GLU A 1 82 ? 19.961 5.607 -21.223 1.00 87.75 82 GLU A N 1
ATOM 597 C CA . GLU A 1 82 ? 20.539 6.497 -20.209 1.00 87.75 82 GLU A CA 1
ATOM 598 C C . GLU A 1 82 ? 19.536 7.562 -19.744 1.00 87.75 82 GLU A C 1
ATOM 600 O O . GLU A 1 82 ? 19.388 7.798 -18.540 1.00 87.75 82 GLU A O 1
ATOM 605 N N . ARG A 1 83 ? 18.792 8.179 -20.672 1.00 85.62 83 ARG A N 1
ATOM 606 C CA . ARG A 1 83 ? 17.734 9.145 -20.325 1.00 85.62 83 ARG A CA 1
ATOM 607 C C . ARG A 1 83 ? 16.628 8.497 -19.497 1.00 85.62 83 ARG A C 1
ATOM 609 O O . ARG A 1 83 ? 16.188 9.099 -18.516 1.00 85.62 83 ARG A O 1
ATOM 616 N N . PHE A 1 84 ? 16.206 7.282 -19.848 1.00 84.88 84 PHE A N 1
ATOM 617 C CA . PHE A 1 84 ? 15.223 6.529 -19.070 1.00 84.88 84 PHE A CA 1
ATOM 618 C C . PHE A 1 84 ? 15.732 6.208 -17.664 1.00 84.88 84 PHE A C 1
ATOM 620 O O . PHE A 1 84 ? 15.000 6.432 -16.702 1.00 84.88 84 PHE A O 1
ATOM 627 N N . ALA A 1 85 ? 16.989 5.788 -17.513 1.00 84.06 85 ALA A N 1
ATOM 628 C CA . ALA A 1 85 ? 17.583 5.519 -16.204 1.00 84.06 85 ALA A CA 1
ATOM 629 C C . ALA A 1 85 ? 17.644 6.780 -15.319 1.00 84.06 85 ALA A C 1
ATOM 631 O O . ALA A 1 85 ? 17.375 6.726 -14.115 1.00 84.06 85 ALA A O 1
ATOM 632 N N . VAL A 1 86 ? 17.961 7.943 -15.900 1.00 85.75 86 VAL A N 1
ATOM 633 C CA . VAL A 1 86 ? 17.918 9.228 -15.181 1.00 85.75 86 VAL A CA 1
ATOM 634 C C . VAL A 1 86 ? 16.487 9.574 -14.761 1.00 85.75 86 VAL A C 1
ATOM 636 O O . VAL A 1 86 ? 16.267 9.953 -13.609 1.00 85.75 86 VAL A O 1
ATOM 639 N N . ALA A 1 87 ? 15.510 9.416 -15.658 1.00 84.31 87 ALA A N 1
ATOM 640 C CA . ALA A 1 87 ? 14.102 9.680 -15.366 1.00 84.31 87 ALA A CA 1
ATOM 641 C C . ALA A 1 87 ? 13.536 8.735 -14.290 1.00 84.31 87 ALA A C 1
ATOM 643 O O . ALA A 1 87 ? 12.828 9.188 -13.390 1.00 84.31 87 ALA A O 1
ATOM 644 N N . GLU A 1 88 ? 13.887 7.448 -14.330 1.00 86.06 88 GLU A N 1
ATOM 645 C CA . GLU A 1 88 ? 13.520 6.457 -13.313 1.00 86.06 88 GLU A CA 1
ATOM 646 C C . GLU A 1 88 ? 14.073 6.851 -11.940 1.00 86.06 88 GLU A C 1
ATOM 648 O O . GLU A 1 88 ? 13.338 6.873 -10.951 1.00 86.06 88 GLU A O 1
ATOM 653 N N . ASN A 1 89 ? 15.356 7.220 -11.868 1.00 85.56 89 ASN A N 1
ATOM 654 C CA . ASN A 1 89 ? 15.975 7.654 -10.617 1.00 85.56 89 ASN A CA 1
ATOM 655 C C . ASN A 1 89 ? 15.343 8.942 -10.077 1.00 85.56 89 ASN A C 1
ATOM 657 O O . ASN A 1 89 ? 15.089 9.039 -8.875 1.00 85.56 89 ASN A O 1
ATOM 661 N N . ALA A 1 90 ? 15.046 9.907 -10.951 1.00 86.75 90 ALA A N 1
ATOM 662 C CA . ALA A 1 90 ? 14.361 11.136 -10.568 1.00 86.75 90 ALA A CA 1
ATOM 663 C C . ALA A 1 90 ? 12.955 10.852 -10.018 1.00 86.75 90 ALA A C 1
ATOM 665 O O . ALA A 1 90 ? 12.582 11.400 -8.979 1.00 86.75 90 ALA A O 1
ATOM 666 N N . LEU A 1 91 ? 12.193 9.958 -10.655 1.00 85.12 91 LEU A N 1
ATOM 667 C CA . LEU A 1 91 ? 10.863 9.589 -10.177 1.00 85.12 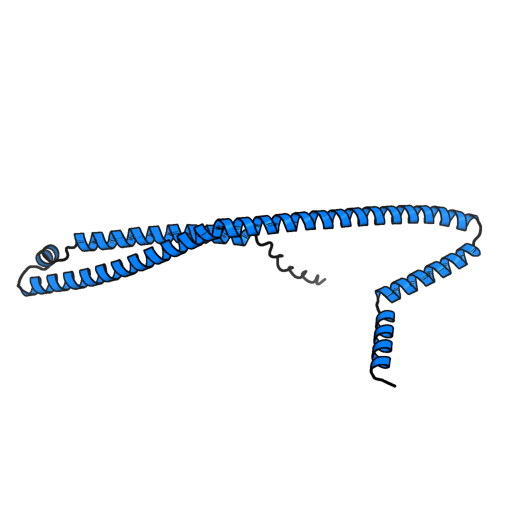91 LEU A CA 1
ATOM 668 C C . LEU A 1 91 ? 10.926 8.803 -8.862 1.00 85.12 91 LEU A C 1
ATOM 670 O O . LEU A 1 91 ? 10.146 9.075 -7.951 1.00 85.12 91 LEU A O 1
ATOM 674 N N . ARG A 1 92 ? 11.881 7.877 -8.717 1.00 85.56 92 ARG A N 1
ATOM 675 C CA . ARG A 1 92 ? 12.109 7.140 -7.465 1.00 85.56 92 ARG A CA 1
ATOM 676 C C . ARG A 1 92 ? 12.428 8.093 -6.315 1.00 85.56 92 ARG A C 1
ATOM 678 O O . ARG A 1 92 ? 11.875 7.934 -5.230 1.00 85.56 92 ARG A O 1
ATOM 685 N N . ALA A 1 93 ? 13.274 9.094 -6.555 1.00 88.69 93 ALA A N 1
ATOM 686 C CA . ALA A 1 93 ? 13.577 10.125 -5.569 1.00 88.69 93 ALA A CA 1
ATOM 687 C C . ALA A 1 93 ? 12.340 10.978 -5.234 1.00 88.69 93 ALA A C 1
ATOM 689 O O . ALA A 1 93 ? 12.070 11.224 -4.061 1.00 88.69 93 ALA A O 1
ATOM 690 N N . ALA A 1 94 ? 11.552 11.371 -6.241 1.00 88.69 94 ALA A N 1
ATOM 691 C CA . ALA A 1 94 ? 10.323 12.140 -6.043 1.00 88.69 94 ALA A CA 1
ATOM 692 C C . ALA A 1 94 ? 9.249 11.370 -5.252 1.00 88.69 94 ALA A C 1
ATOM 694 O O . ALA A 1 94 ? 8.500 11.971 -4.487 1.00 88.69 94 ALA A O 1
ATOM 695 N N . LEU A 1 95 ? 9.184 10.044 -5.411 1.00 89.25 95 LEU A N 1
ATOM 696 C CA . LEU A 1 95 ? 8.231 9.175 -4.714 1.00 89.25 95 LEU A CA 1
ATOM 697 C C . LEU A 1 95 ? 8.712 8.703 -3.335 1.00 89.25 95 LEU A C 1
ATOM 699 O O . LEU A 1 95 ? 7.900 8.180 -2.572 1.00 89.25 95 LEU 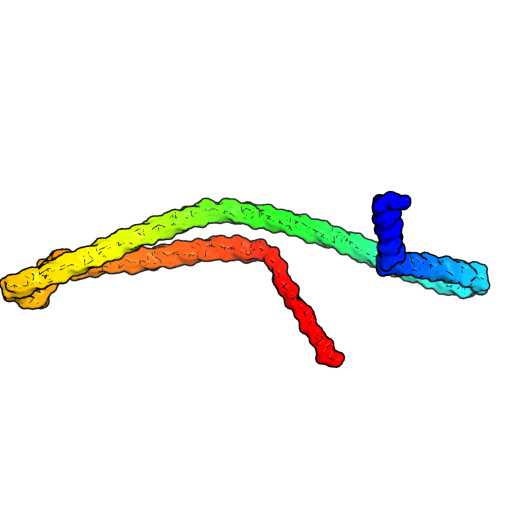A O 1
ATOM 703 N N . ALA A 1 96 ? 9.987 8.898 -2.986 1.00 88.94 96 ALA A N 1
ATOM 704 C CA . ALA A 1 96 ? 10.550 8.414 -1.727 1.00 88.94 96 ALA A CA 1
ATOM 705 C C . ALA A 1 96 ? 9.856 9.025 -0.497 1.00 88.94 96 ALA A C 1
ATOM 707 O O . ALA A 1 96 ? 9.337 8.290 0.342 1.00 88.94 96 ALA A O 1
ATOM 708 N N . GLU A 1 97 ? 9.784 10.357 -0.406 1.00 91.81 97 GLU A N 1
ATOM 709 C CA . GLU A 1 97 ? 9.174 11.025 0.755 1.00 91.81 97 GLU A CA 1
ATOM 710 C C . GLU A 1 97 ? 7.649 10.823 0.844 1.00 91.81 97 GLU A C 1
ATOM 712 O O . GLU A 1 97 ? 7.160 10.512 1.936 1.00 91.81 97 GLU A O 1
ATOM 717 N N . PRO A 1 98 ? 6.871 10.917 -0.258 1.00 90.38 98 PRO A N 1
ATOM 718 C CA . PRO A 1 98 ? 5.449 10.577 -0.232 1.00 90.38 98 PRO A CA 1
ATOM 719 C C . PRO A 1 98 ? 5.195 9.150 0.255 1.00 90.38 98 PRO A C 1
ATOM 721 O O . PRO A 1 98 ? 4.321 8.929 1.090 1.00 90.38 98 PRO A O 1
ATOM 724 N N . ARG A 1 99 ? 5.997 8.183 -0.207 1.00 91.00 99 ARG A N 1
ATOM 725 C CA . ARG A 1 99 ? 5.877 6.788 0.218 1.00 91.00 99 ARG A CA 1
ATOM 726 C C . ARG A 1 99 ? 6.195 6.622 1.701 1.00 91.00 99 ARG A C 1
ATOM 728 O O . ARG A 1 99 ? 5.410 6.001 2.408 1.00 91.00 99 ARG A O 1
ATOM 735 N N . MET A 1 100 ? 7.285 7.217 2.187 1.00 92.94 100 MET A N 1
ATOM 736 C CA . MET A 1 100 ? 7.607 7.192 3.617 1.00 92.94 100 MET A CA 1
ATOM 737 C C . MET A 1 100 ? 6.495 7.824 4.460 1.00 92.94 100 MET A C 1
ATOM 739 O O . MET A 1 100 ? 6.190 7.342 5.546 1.00 92.94 100 MET A O 1
ATOM 743 N N . THR A 1 101 ? 5.875 8.896 3.970 1.00 94.50 101 THR A N 1
ATOM 744 C CA . THR A 1 101 ? 4.762 9.563 4.657 1.00 94.50 101 THR A CA 1
ATOM 745 C C . THR A 1 101 ? 3.541 8.654 4.751 1.00 94.50 101 THR A C 1
ATOM 747 O O . THR A 1 101 ? 3.005 8.485 5.844 1.00 94.50 101 THR A O 1
ATOM 750 N N . LEU A 1 102 ? 3.159 8.004 3.650 1.00 94.19 102 LEU A N 1
ATOM 751 C CA . LEU A 1 102 ? 2.061 7.036 3.629 1.00 94.19 102 LEU A CA 1
ATOM 752 C C . LEU A 1 102 ? 2.353 5.807 4.508 1.00 94.19 102 LEU A C 1
ATOM 754 O O . LEU A 1 102 ? 1.469 5.339 5.216 1.00 94.19 102 LEU A O 1
ATOM 758 N N . GLU A 1 103 ? 3.592 5.305 4.528 1.00 94.94 103 GLU A N 1
ATOM 759 C CA . GLU A 1 103 ? 3.997 4.198 5.412 1.00 94.94 103 GLU A CA 1
ATOM 760 C C . GLU A 1 103 ? 3.892 4.596 6.896 1.00 94.94 103 GLU A C 1
ATOM 762 O O . GLU A 1 103 ? 3.410 3.816 7.721 1.00 94.94 103 GLU A O 1
ATOM 767 N N . ARG A 1 104 ? 4.292 5.826 7.253 1.00 96.44 104 ARG A N 1
ATOM 768 C CA . ARG A 1 104 ? 4.114 6.363 8.614 1.00 96.44 104 ARG A CA 1
ATOM 769 C C . ARG A 1 104 ? 2.633 6.508 8.972 1.00 96.44 104 ARG A C 1
ATOM 771 O O . ARG A 1 104 ? 2.257 6.133 10.079 1.00 96.44 104 ARG A O 1
ATOM 778 N N . GLU A 1 105 ? 1.813 7.024 8.058 1.00 96.62 105 GLU A N 1
ATOM 779 C CA . GLU A 1 105 ? 0.364 7.161 8.253 1.00 96.62 105 GLU A CA 1
ATOM 780 C C . GLU A 1 105 ? -0.287 5.795 8.493 1.00 96.62 105 GLU A C 1
ATOM 782 O O . GLU A 1 105 ? -0.973 5.613 9.496 1.00 96.62 105 GLU A O 1
ATOM 787 N N . ARG A 1 106 ? 0.019 4.804 7.648 1.00 96.06 106 ARG A N 1
ATOM 788 C CA . ARG A 1 106 ? -0.457 3.420 7.776 1.00 96.06 106 ARG A CA 1
ATOM 789 C C . ARG A 1 106 ? -0.122 2.824 9.142 1.00 96.06 106 ARG A C 1
ATOM 791 O O . ARG A 1 106 ? -0.995 2.273 9.803 1.00 96.06 106 ARG A O 1
ATOM 798 N N . ASN A 1 107 ? 1.121 2.981 9.596 1.00 95.94 107 ASN A N 1
ATOM 799 C CA . ASN A 1 107 ? 1.545 2.493 10.911 1.00 95.94 107 ASN A CA 1
ATOM 800 C C . ASN A 1 107 ? 0.812 3.199 12.064 1.00 95.94 107 ASN A C 1
ATOM 802 O O . ASN A 1 107 ? 0.494 2.566 13.071 1.00 95.94 107 ASN A O 1
ATOM 806 N N . GLY A 1 108 ? 0.547 4.501 11.925 1.00 97.12 108 GLY A N 1
ATOM 807 C CA . GLY A 1 108 ? -0.244 5.262 12.891 1.00 97.12 108 GLY A CA 1
ATOM 808 C C . GLY A 1 108 ? -1.685 4.759 12.979 1.00 97.12 108 GLY A C 1
ATOM 809 O O . GLY A 1 108 ? -2.176 4.507 14.077 1.00 97.12 108 GLY A O 1
ATOM 810 N N . LEU A 1 109 ? -2.323 4.541 11.828 1.00 96.75 109 LEU A N 1
ATOM 811 C CA . LEU A 1 109 ? -3.687 4.018 11.738 1.00 96.75 109 LEU A CA 1
ATOM 812 C C . LEU A 1 109 ? -3.799 2.591 12.288 1.00 96.75 109 LEU A C 1
ATOM 814 O O . LEU A 1 109 ? -4.742 2.295 13.015 1.00 96.75 109 LEU A O 1
ATOM 818 N N . ASP A 1 110 ? -2.827 1.719 12.006 1.00 95.69 110 ASP A N 1
ATOM 819 C CA . ASP A 1 110 ? -2.768 0.370 12.584 1.00 95.69 110 ASP A CA 1
ATOM 820 C C . ASP A 1 110 ? -2.691 0.419 14.115 1.00 95.69 110 ASP A C 1
ATOM 822 O O . ASP A 1 110 ? -3.426 -0.288 14.806 1.00 95.69 110 ASP A O 1
ATOM 826 N N . PHE A 1 111 ? -1.824 1.280 14.657 1.00 97.75 111 PHE A N 1
ATOM 827 C CA . PHE A 1 111 ? -1.700 1.452 16.101 1.00 97.75 111 PHE A CA 1
ATOM 828 C C . PHE A 1 111 ? -3.003 1.966 16.725 1.00 97.75 111 PHE A C 1
ATOM 830 O O . PHE A 1 111 ? -3.412 1.499 17.792 1.00 97.75 111 PHE A O 1
ATOM 837 N N . GLU A 1 112 ? -3.664 2.915 16.064 1.00 97.31 112 GLU A N 1
ATOM 838 C CA . GLU A 1 112 ? -4.937 3.467 16.516 1.00 97.31 112 GLU A CA 1
ATOM 839 C C . GLU A 1 112 ? -6.066 2.433 16.463 1.00 97.31 112 GLU A C 1
ATOM 841 O O . GLU A 1 112 ? -6.791 2.280 17.449 1.00 97.31 112 GLU A O 1
ATOM 846 N N . ARG A 1 113 ? -6.159 1.659 15.376 1.00 97.62 113 ARG A N 1
ATOM 847 C CA . ARG A 1 113 ? -7.095 0.536 15.241 1.00 97.62 113 ARG A CA 1
ATOM 848 C C . ARG A 1 113 ? -6.887 -0.477 16.360 1.00 97.62 113 ARG A C 1
ATOM 850 O O . ARG A 1 113 ? -7.844 -0.883 17.013 1.00 97.62 113 ARG A O 1
ATOM 857 N N . ASP A 1 114 ? -5.645 -0.868 16.623 1.00 97.38 114 ASP A N 1
ATOM 858 C CA . ASP A 1 114 ? -5.331 -1.839 17.671 1.00 97.38 114 ASP A CA 1
ATOM 859 C C . ASP A 1 114 ? -5.659 -1.295 19.072 1.00 97.38 114 ASP A C 1
ATOM 861 O O . ASP A 1 114 ? -6.096 -2.044 19.952 1.00 97.38 114 ASP A O 1
ATOM 865 N N . ARG A 1 115 ? -5.459 0.010 19.301 1.00 98.06 115 ARG A N 1
ATOM 866 C CA . ARG A 1 115 ? -5.859 0.686 20.543 1.00 98.06 115 ARG A CA 1
ATOM 867 C C . ARG A 1 115 ? -7.379 0.656 20.715 1.00 98.06 115 ARG A C 1
ATOM 869 O O . ARG A 1 115 ? -7.842 0.166 21.743 1.00 98.06 115 ARG A O 1
ATOM 876 N N . LEU A 1 116 ? -8.134 1.112 19.717 1.00 97.12 116 LEU A N 1
ATOM 877 C CA . LEU A 1 116 ? -9.600 1.135 19.758 1.00 97.12 116 LEU A CA 1
ATOM 878 C C . LEU A 1 116 ? -10.203 -0.272 19.839 1.00 97.12 116 LEU A C 1
ATOM 880 O O . LEU A 1 116 ? -11.174 -0.477 20.558 1.00 97.12 116 LEU A O 1
ATOM 884 N N . GLY A 1 117 ? -9.597 -1.270 19.191 1.00 97.31 117 GLY A N 1
ATOM 885 C CA . GLY A 1 117 ? -10.027 -2.666 19.287 1.00 97.31 117 GLY A CA 1
ATOM 886 C C . GLY A 1 117 ? -9.923 -3.214 20.712 1.00 97.31 117 GLY A C 1
ATOM 887 O O . GLY A 1 117 ? -10.833 -3.897 21.194 1.00 97.31 117 GLY A O 1
ATOM 888 N N . ARG A 1 118 ? -8.844 -2.868 21.429 1.00 97.62 118 ARG A N 1
ATOM 889 C CA . ARG A 1 118 ? -8.698 -3.203 22.855 1.00 97.62 118 ARG A CA 1
ATOM 890 C C . ARG A 1 118 ? -9.699 -2.448 23.724 1.00 97.62 118 ARG A C 1
ATOM 892 O O . ARG A 1 118 ? -10.273 -3.054 24.624 1.00 97.62 118 ARG A O 1
ATOM 899 N N . GLU A 1 119 ? -9.926 -1.166 23.450 1.00 97.69 119 GLU A N 1
ATOM 900 C CA . GLU A 1 119 ? -10.906 -0.346 24.174 1.00 97.69 119 GLU A CA 1
ATOM 901 C C . GLU A 1 119 ? -12.331 -0.879 24.000 1.00 97.69 119 GLU A C 1
ATOM 903 O O . GLU A 1 119 ? -13.021 -1.073 24.995 1.00 97.69 119 GLU A O 1
ATOM 908 N N . LEU A 1 120 ? -12.741 -1.224 22.777 1.00 97.69 120 LEU A N 1
ATOM 909 C CA . LEU A 1 120 ? -14.045 -1.827 22.501 1.00 97.69 120 LEU A CA 1
ATOM 910 C C . LEU A 1 120 ? -14.207 -3.184 23.195 1.00 97.69 120 LEU A C 1
ATOM 912 O O . LEU A 1 120 ? -15.262 -3.466 23.757 1.00 97.69 120 LEU A O 1
ATOM 916 N N . THR A 1 121 ? -13.166 -4.022 23.182 1.00 97.94 121 THR A N 1
ATOM 917 C CA . THR A 1 121 ? -13.193 -5.321 23.877 1.00 97.94 121 THR A CA 1
ATOM 918 C C . THR A 1 121 ? -13.368 -5.126 25.383 1.00 97.94 121 THR A C 1
ATOM 920 O O . THR A 1 121 ? -14.253 -5.729 25.984 1.00 97.94 121 THR A O 1
ATOM 923 N N . ALA A 1 122 ? -12.585 -4.229 25.987 1.00 97.81 122 ALA A N 1
ATOM 924 C CA . ALA A 1 122 ? -12.687 -3.924 27.411 1.00 97.81 122 ALA A CA 1
ATOM 925 C C . ALA A 1 122 ? -14.046 -3.302 27.780 1.00 97.81 122 ALA A C 1
ATOM 927 O O . ALA A 1 122 ? -14.616 -3.640 28.817 1.00 97.81 122 ALA A O 1
ATOM 928 N N . ALA A 1 123 ? -14.580 -2.424 26.929 1.00 97.69 123 ALA A N 1
ATOM 929 C CA . ALA A 1 123 ? -15.878 -1.791 27.119 1.00 97.69 123 ALA A CA 1
ATOM 930 C C . ALA A 1 123 ? -17.026 -2.812 27.043 1.00 97.69 123 ALA A C 1
ATOM 932 O O . ALA A 1 123 ? -17.925 -2.772 27.880 1.00 97.69 123 ALA A O 1
ATOM 933 N N . ARG A 1 124 ? -16.971 -3.767 26.102 1.00 97.50 124 ARG A N 1
ATOM 934 C CA . ARG A 1 124 ? -17.931 -4.882 26.009 1.00 97.50 124 ARG A CA 1
ATOM 935 C C . ARG A 1 124 ? -17.892 -5.762 27.253 1.00 97.50 124 ARG A C 1
ATOM 937 O O . ARG A 1 124 ? -18.926 -5.972 27.875 1.00 97.50 124 ARG A O 1
ATOM 944 N N . ASP A 1 125 ? -16.699 -6.175 27.678 1.00 97.94 125 ASP A N 1
ATOM 945 C CA . ASP A 1 125 ? -16.530 -6.966 28.902 1.00 97.94 125 ASP A CA 1
ATOM 946 C C . ASP A 1 125 ? -17.076 -6.229 30.137 1.00 97.94 125 ASP A C 1
ATOM 948 O O . ASP A 1 125 ? -17.637 -6.841 31.052 1.00 97.94 125 ASP A O 1
ATOM 952 N N . GLN A 1 126 ? -16.898 -4.907 30.194 1.00 97.94 126 GLN A N 1
ATOM 953 C CA . GLN A 1 126 ? -17.432 -4.076 31.267 1.00 97.94 126 GLN A CA 1
ATOM 954 C C . GLN A 1 126 ? -18.962 -3.987 31.213 1.00 97.94 126 GLN A C 1
ATOM 956 O O . GLN A 1 126 ? -19.602 -4.143 32.257 1.00 97.94 126 GLN A O 1
ATOM 961 N N . HIS A 1 127 ? -19.542 -3.772 30.030 1.00 97.75 127 HIS A N 1
ATOM 962 C CA . HIS A 1 127 ? -20.992 -3.728 29.836 1.00 97.75 127 HIS A CA 1
ATOM 963 C C . HIS A 1 127 ? -21.629 -5.060 30.233 1.00 97.75 127 HIS A C 1
ATOM 965 O O . HIS A 1 127 ? -22.510 -5.068 31.090 1.00 97.75 127 HIS A O 1
ATOM 971 N N . ASP A 1 128 ? -21.100 -6.189 29.759 1.00 97.56 128 ASP A N 1
ATOM 972 C CA . ASP A 1 128 ? -21.596 -7.528 30.099 1.00 97.56 128 ASP A CA 1
ATOM 973 C C . ASP A 1 128 ? -21.567 -7.788 31.615 1.00 97.56 128 ASP A C 1
ATOM 975 O O . ASP A 1 128 ? -22.524 -8.306 32.201 1.00 97.56 128 ASP A O 1
ATOM 979 N N . ARG A 1 129 ? -20.493 -7.370 32.300 1.00 97.94 129 ARG A N 1
ATOM 980 C CA . ARG A 1 129 ? -20.403 -7.460 33.769 1.00 97.94 129 ARG A CA 1
ATOM 981 C C . ARG A 1 129 ? -21.430 -6.576 34.469 1.00 97.94 129 ARG A C 1
ATOM 983 O O . ARG A 1 129 ? -21.991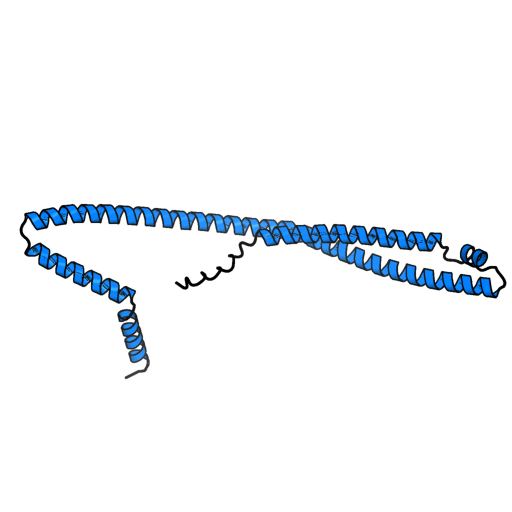 -6.992 35.488 1.00 97.94 129 ARG A O 1
ATOM 990 N N . ALA A 1 130 ? -21.676 -5.373 33.959 1.00 97.38 130 ALA A N 1
ATOM 991 C CA . ALA A 1 130 ? -22.686 -4.475 34.503 1.00 97.38 130 ALA A CA 1
ATOM 992 C C . ALA A 1 130 ? -24.097 -5.060 34.322 1.00 97.38 130 ALA A C 1
ATOM 994 O O . ALA A 1 130 ? -24.859 -5.096 35.290 1.00 97.38 130 ALA A O 1
ATOM 995 N N . VAL A 1 131 ? -24.407 -5.622 33.148 1.00 97.81 131 VAL A N 1
ATOM 996 C CA . VAL A 1 131 ? -25.676 -6.321 32.880 1.00 97.81 131 VAL A CA 1
ATOM 997 C C . VAL A 1 131 ? -25.879 -7.477 33.852 1.00 97.81 131 VAL A C 1
ATOM 999 O O . VAL A 1 131 ? -26.935 -7.575 34.482 1.00 97.81 131 VAL A O 1
ATOM 1002 N N . LEU A 1 132 ? -24.865 -8.326 34.036 1.00 97.75 132 LEU A N 1
ATOM 1003 C CA . LEU A 1 132 ? -24.927 -9.439 34.987 1.00 97.75 132 LEU A CA 1
ATOM 1004 C C . LEU A 1 132 ? -25.157 -8.953 36.420 1.00 97.75 132 LEU A C 1
ATOM 1006 O O . LEU A 1 132 ? -25.979 -9.515 37.141 1.00 97.75 132 LEU A O 1
ATOM 1010 N N . THR A 1 133 ? -24.466 -7.891 36.833 1.00 97.81 133 THR A N 1
ATOM 1011 C CA . THR A 1 133 ? -24.603 -7.319 38.180 1.00 97.81 133 THR A CA 1
ATOM 1012 C C . THR A 1 133 ? -26.018 -6.793 38.422 1.00 97.81 133 THR A C 1
ATOM 1014 O O . THR A 1 133 ? -26.616 -7.090 39.455 1.00 97.81 133 THR A O 1
ATOM 1017 N N . LEU A 1 134 ? -26.580 -6.061 37.457 1.00 96.94 134 LEU A N 1
ATOM 1018 C CA . LEU A 1 134 ? -27.935 -5.510 37.533 1.00 96.94 134 LEU A CA 1
ATOM 1019 C C . LEU A 1 134 ? -29.004 -6.608 37.501 1.00 96.94 134 LEU A C 1
ATOM 1021 O O . LEU A 1 134 ? -29.955 -6.568 38.282 1.00 96.94 134 LEU A O 1
ATOM 1025 N N . THR A 1 135 ? -28.816 -7.625 36.660 1.00 97.62 135 THR A N 1
ATOM 1026 C CA . THR A 1 135 ? -29.729 -8.775 36.582 1.00 97.62 135 THR A CA 1
ATOM 1027 C C . THR A 1 135 ? -29.722 -9.565 37.895 1.00 97.62 135 THR A C 1
ATOM 1029 O O . THR A 1 135 ? -30.776 -9.898 38.432 1.00 97.62 135 THR A O 1
ATOM 1032 N N . ASN A 1 136 ? -28.542 -9.783 38.488 1.00 97.00 136 ASN A N 1
ATOM 1033 C CA . ASN A 1 136 ? -28.408 -10.427 39.800 1.00 97.00 136 ASN A CA 1
ATOM 1034 C C . ASN A 1 136 ? -29.020 -9.598 40.942 1.00 97.00 136 ASN A C 1
ATOM 1036 O O . ASN A 1 136 ? -29.428 -10.162 41.956 1.00 97.00 136 ASN A O 1
ATOM 1040 N N . ALA A 1 137 ? -29.116 -8.276 40.783 1.00 96.56 137 ALA A N 1
ATOM 1041 C CA . ALA A 1 137 ? -29.817 -7.389 41.709 1.00 96.56 137 ALA A CA 1
ATOM 1042 C C . ALA A 1 137 ? -31.353 -7.408 41.535 1.00 96.56 137 ALA A C 1
ATOM 1044 O O . ALA A 1 137 ? -32.057 -6.694 42.249 1.00 96.56 137 ALA A O 1
ATOM 1045 N N . GLY A 1 138 ? -31.879 -8.227 40.617 1.00 96.50 138 GLY A N 1
ATOM 1046 C CA . GLY A 1 138 ? -33.314 -8.414 40.389 1.00 96.50 138 GLY A CA 1
ATOM 1047 C C . GLY A 1 138 ? -33.910 -7.526 39.295 1.00 96.50 138 GLY A C 1
ATOM 1048 O O . GLY A 1 138 ? -35.132 -7.484 39.157 1.00 96.50 138 GLY A O 1
ATOM 1049 N N . MET A 1 139 ? -33.082 -6.815 38.524 1.00 97.00 139 MET A N 1
ATOM 1050 C CA . MET A 1 139 ? -33.539 -6.081 37.343 1.00 97.00 139 MET A CA 1
ATOM 1051 C C . MET A 1 139 ? -33.832 -7.058 36.190 1.00 97.00 139 MET A C 1
ATOM 1053 O O . MET A 1 139 ? -33.112 -8.038 36.010 1.00 97.00 139 MET A O 1
ATOM 1057 N N . ASP A 1 140 ? -34.878 -6.794 35.399 1.00 97.38 140 ASP A N 1
ATOM 1058 C CA . ASP A 1 140 ? -35.105 -7.524 34.143 1.00 97.38 140 ASP A CA 1
ATOM 1059 C C . ASP A 1 140 ? -33.907 -7.353 33.199 1.00 97.38 140 ASP A C 1
ATOM 1061 O O . ASP A 1 140 ? -33.304 -6.280 33.159 1.00 97.38 140 ASP A O 1
ATOM 1065 N N . PHE A 1 141 ? -33.593 -8.382 32.409 1.00 95.44 141 PHE A N 1
ATOM 1066 C CA . PHE A 1 141 ? -32.435 -8.374 31.517 1.00 95.44 141 PHE A CA 1
ATOM 1067 C C . PHE A 1 141 ? -32.435 -7.174 30.561 1.00 95.44 141 PHE A C 1
ATOM 1069 O O . PHE A 1 141 ? -31.418 -6.500 30.451 1.00 95.44 141 PHE A O 1
ATOM 1076 N N . ASN A 1 142 ? -33.564 -6.834 29.928 1.00 95.31 142 ASN A N 1
ATOM 1077 C CA . ASN A 1 142 ? -33.600 -5.717 28.976 1.00 95.31 142 ASN A CA 1
ATOM 1078 C C . ASN A 1 142 ? -33.396 -4.371 29.679 1.00 95.31 142 ASN A C 1
ATOM 1080 O O . ASN A 1 142 ? -32.715 -3.484 29.165 1.00 95.31 142 ASN A O 1
ATOM 1084 N N . ALA A 1 143 ? -33.974 -4.217 30.873 1.00 94.75 143 ALA A N 1
ATOM 1085 C CA . ALA A 1 143 ? -33.749 -3.035 31.694 1.00 94.75 143 ALA A CA 1
ATOM 1086 C C . ALA A 1 143 ? -32.280 -2.944 32.149 1.00 94.75 143 ALA A C 1
ATOM 1088 O O . ALA A 1 143 ? -31.701 -1.862 32.099 1.00 94.75 143 ALA A O 1
ATOM 1089 N N . ALA A 1 144 ? -31.661 -4.074 32.506 1.00 95.75 144 ALA A N 1
ATOM 1090 C CA . ALA A 1 144 ? -30.251 -4.163 32.870 1.00 95.75 144 ALA A CA 1
ATOM 1091 C C . ALA A 1 144 ? -29.327 -3.824 31.691 1.00 95.75 144 ALA A C 1
ATOM 1093 O O . ALA A 1 144 ? -28.392 -3.051 31.867 1.00 95.75 144 ALA A O 1
ATOM 1094 N N . THR A 1 145 ? -29.609 -4.328 30.487 1.00 95.19 145 THR A N 1
ATOM 1095 C CA . THR A 1 145 ? -28.871 -4.008 29.254 1.00 95.19 145 THR A CA 1
ATOM 1096 C C . THR A 1 145 ? -28.897 -2.518 28.934 1.00 95.19 145 THR A C 1
ATOM 1098 O O . THR A 1 145 ? -27.855 -1.951 28.612 1.00 95.19 145 THR A O 1
ATOM 1101 N N . ASN A 1 146 ? -30.062 -1.880 29.068 1.00 94.69 146 ASN A N 1
ATOM 1102 C CA . ASN A 1 146 ? -30.225 -0.451 28.795 1.00 94.69 146 ASN A CA 1
ATOM 1103 C C . ASN A 1 146 ? -29.628 0.447 29.891 1.00 94.69 146 ASN A C 1
ATOM 1105 O O . ASN A 1 146 ? -29.291 1.596 29.620 1.00 94.69 146 ASN A O 1
ATOM 1109 N N . ALA A 1 147 ? -29.522 -0.050 31.127 1.00 93.81 147 ALA A N 1
ATOM 1110 C CA . ALA A 1 147 ? -28.972 0.693 32.262 1.00 93.81 147 ALA A CA 1
ATOM 1111 C C . ALA A 1 147 ? -27.469 0.449 32.495 1.00 93.81 147 ALA A C 1
ATOM 1113 O O . ALA A 1 147 ? -26.838 1.194 33.247 1.00 93.81 147 ALA A O 1
ATOM 1114 N N . ALA A 1 148 ? -26.898 -0.598 31.897 1.00 95.69 148 ALA A N 1
ATOM 1115 C CA . ALA A 1 148 ? -25.493 -0.9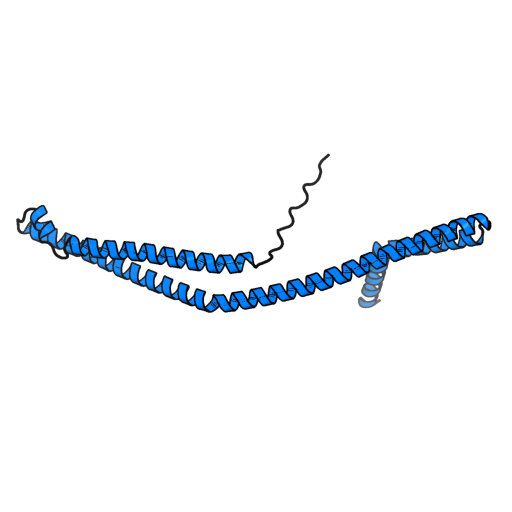48 32.035 1.00 95.69 148 ALA A CA 1
ATOM 1116 C C . ALA A 1 148 ? -24.577 0.095 31.379 1.00 95.69 148 ALA A C 1
ATOM 1118 O O . ALA A 1 148 ? -24.875 0.636 30.316 1.00 95.69 148 ALA A O 1
ATOM 1119 N N . THR A 1 149 ? -23.437 0.345 32.023 1.00 93.94 149 THR A N 1
ATOM 1120 C CA . THR A 1 149 ? -22.391 1.246 31.533 1.00 93.94 149 THR A CA 1
ATOM 1121 C C . THR A 1 149 ? -21.094 0.469 31.290 1.00 93.94 149 THR A C 1
ATOM 1123 O O . THR A 1 149 ? -20.705 -0.340 32.143 1.00 93.94 149 THR A O 1
ATOM 1126 N N . PRO A 1 150 ? -20.385 0.706 30.172 1.00 93.62 150 PRO A N 1
ATOM 1127 C CA . PRO A 1 150 ? -20.682 1.655 29.083 1.00 93.62 150 PRO A CA 1
ATOM 1128 C C . PRO A 1 150 ? -21.921 1.272 28.264 1.00 93.62 150 PRO A C 1
ATOM 1130 O O . PRO A 1 150 ? -22.238 0.095 28.172 1.00 93.62 150 PRO A O 1
ATOM 1133 N N . SER A 1 151 ? -22.642 2.250 27.717 1.00 95.31 151 SER A N 1
ATOM 1134 C CA . SER A 1 151 ? -23.929 2.012 27.044 1.00 95.31 151 SER A CA 1
ATOM 1135 C C . SER A 1 151 ? -23.769 1.327 25.680 1.00 95.31 151 SER A C 1
ATOM 1137 O O . SER A 1 151 ? -22.700 1.360 25.070 1.00 95.31 151 SER A O 1
ATOM 1139 N N . LEU A 1 152 ? -24.853 0.745 25.151 1.00 94.62 152 LEU A N 1
ATOM 1140 C CA . LEU A 1 152 ? -24.850 0.191 23.789 1.00 94.62 152 LEU A CA 1
ATOM 1141 C C . LEU A 1 152 ? -24.490 1.244 22.729 1.00 94.62 152 LEU A C 1
ATOM 1143 O O . LEU A 1 152 ? -23.797 0.914 21.771 1.00 94.62 152 LEU A O 1
ATOM 1147 N N . ASP A 1 153 ? -24.899 2.500 22.926 1.00 95.94 153 ASP A N 1
ATOM 1148 C CA . ASP A 1 153 ? -24.567 3.605 22.021 1.00 95.94 153 ASP A CA 1
ATOM 1149 C C . ASP A 1 153 ? -23.068 3.940 22.064 1.00 95.94 153 ASP A C 1
ATOM 1151 O O . ASP A 1 153 ? -22.459 4.199 21.028 1.00 95.94 153 ASP A O 1
ATOM 1155 N N . GLU A 1 154 ? -22.440 3.891 23.244 1.00 94.75 154 GLU A N 1
ATOM 1156 C CA . GLU A 1 154 ? -20.990 4.079 23.392 1.00 94.75 154 GLU A CA 1
ATOM 1157 C C . GLU A 1 154 ? -20.207 2.938 22.723 1.00 94.75 154 GLU A C 1
ATOM 1159 O O . GLU A 1 154 ? -19.209 3.180 22.040 1.00 94.75 154 GLU A O 1
ATOM 1164 N N . LEU A 1 155 ? -20.677 1.693 22.864 1.00 96.38 155 LEU A N 1
ATOM 1165 C CA . LEU A 1 155 ? -20.091 0.534 22.185 1.00 96.38 155 LEU A CA 1
ATOM 1166 C C . LEU A 1 155 ? -20.256 0.612 20.662 1.00 96.38 155 LEU A C 1
ATOM 1168 O O . LEU A 1 155 ? -19.329 0.257 19.931 1.00 96.38 155 LEU A O 1
ATOM 1172 N N . ALA A 1 156 ? -21.414 1.076 20.186 1.00 96.50 156 ALA A N 1
ATOM 1173 C CA . ALA A 1 156 ? -21.673 1.294 18.767 1.00 96.50 156 ALA A CA 1
ATOM 1174 C C . ALA A 1 156 ? -20.753 2.386 18.207 1.00 96.50 156 ALA A C 1
ATOM 1176 O O . ALA A 1 156 ? -20.079 2.153 17.210 1.00 96.50 156 ALA A O 1
ATOM 1177 N N . ALA A 1 157 ? -20.610 3.514 18.907 1.00 96.88 157 ALA A N 1
ATOM 1178 C CA . ALA A 1 157 ? -19.719 4.594 18.493 1.00 96.88 157 ALA A CA 1
ATOM 1179 C C . ALA A 1 157 ? -18.250 4.143 18.370 1.00 96.88 157 ALA A C 1
ATOM 1181 O O . ALA A 1 157 ? -17.565 4.522 17.421 1.00 96.88 157 ALA A O 1
ATOM 1182 N N . LEU A 1 158 ? -17.760 3.309 19.295 1.00 95.62 158 LEU A N 1
ATOM 1183 C CA . LEU A 1 158 ? -16.418 2.718 19.201 1.00 95.62 158 LEU A CA 1
ATOM 1184 C C . LEU A 1 158 ? -16.288 1.749 18.013 1.00 95.62 158 LEU A C 1
ATOM 1186 O O . LEU A 1 158 ? -15.239 1.696 17.370 1.00 95.62 158 LEU A O 1
ATOM 1190 N N . SER A 1 159 ? -17.344 0.990 17.713 1.00 96.62 159 SER A N 1
ATOM 1191 C CA . SER A 1 159 ? -17.390 0.106 16.544 1.00 96.62 159 SER A CA 1
ATOM 1192 C C . SER A 1 159 ? -17.347 0.902 15.236 1.00 96.62 159 SER A C 1
ATOM 1194 O O . SER A 1 159 ? -16.541 0.592 14.362 1.00 96.62 159 SER A O 1
ATOM 1196 N N . ASP A 1 160 ? -18.133 1.972 15.131 1.00 97.69 160 ASP A N 1
ATOM 1197 C CA . ASP A 1 160 ? -18.183 2.842 13.949 1.00 97.69 160 ASP A CA 1
ATOM 1198 C C . ASP A 1 160 ? -16.834 3.538 13.696 1.00 97.69 160 ASP A C 1
ATOM 1200 O O . ASP A 1 160 ? -16.389 3.691 12.553 1.00 97.69 160 ASP A O 1
ATOM 1204 N N . GLN A 1 161 ? -16.132 3.931 14.766 1.00 96.94 161 GLN A N 1
ATOM 1205 C CA . GLN A 1 161 ? -14.772 4.470 14.669 1.00 96.94 161 GLN A CA 1
ATOM 1206 C C . GLN A 1 161 ? -13.787 3.444 14.095 1.00 96.94 161 GLN A C 1
ATOM 1208 O O . GLN A 1 161 ? -12.954 3.798 13.258 1.00 96.94 161 GLN A O 1
ATOM 1213 N N . LEU A 1 162 ? -13.886 2.173 14.499 1.00 96.19 162 LEU A N 1
ATOM 1214 C CA . LEU A 1 162 ? -13.053 1.100 13.948 1.00 96.19 162 LEU A CA 1
ATOM 1215 C C . LEU A 1 162 ? -13.341 0.839 12.468 1.00 96.19 162 LEU A C 1
ATOM 1217 O O . LEU A 1 162 ? -12.399 0.646 11.700 1.00 96.19 162 LEU A O 1
ATOM 1221 N N . GLU A 1 163 ? -14.608 0.864 12.056 1.00 95.69 163 GLU A N 1
ATOM 1222 C CA . GLU A 1 163 ? -14.979 0.724 10.643 1.00 95.69 163 GLU A CA 1
ATOM 1223 C C . GLU A 1 163 ? -14.440 1.887 9.804 1.00 95.69 163 GLU A C 1
ATOM 1225 O O . GLU A 1 163 ? -13.854 1.677 8.741 1.00 95.69 163 GLU A O 1
ATOM 1230 N N . THR A 1 164 ? -14.542 3.114 10.320 1.00 96.56 164 THR A N 1
ATOM 1231 C CA . THR A 1 164 ? -13.986 4.305 9.664 1.00 96.56 164 THR A CA 1
ATOM 1232 C C . THR A 1 164 ? -12.467 4.197 9.496 1.00 96.56 164 THR A C 1
ATOM 1234 O O . THR A 1 164 ? -11.931 4.513 8.432 1.00 96.56 164 THR A O 1
ATOM 1237 N N . LEU A 1 165 ? -11.756 3.713 10.520 1.00 95.38 165 LEU A N 1
ATOM 1238 C CA . LEU A 1 165 ? -10.313 3.484 10.432 1.00 95.38 165 LEU A CA 1
ATOM 1239 C C . LEU A 1 165 ? -9.950 2.384 9.437 1.00 95.38 165 LEU A C 1
ATOM 1241 O O . LEU A 1 165 ? -8.951 2.522 8.736 1.00 95.38 165 LEU A O 1
ATOM 1245 N N . ALA A 1 166 ? -10.743 1.315 9.347 1.00 93.38 166 ALA A N 1
ATOM 1246 C CA . ALA A 1 166 ? -10.506 0.246 8.381 1.00 93.38 166 ALA A CA 1
ATOM 1247 C C . ALA A 1 166 ? -10.558 0.773 6.937 1.00 93.38 166 ALA A C 1
ATOM 1249 O O . ALA A 1 166 ? -9.644 0.500 6.159 1.00 93.38 166 ALA A O 1
ATOM 1250 N N . LEU A 1 167 ? -11.556 1.604 6.617 1.00 95.81 167 LEU A N 1
ATOM 1251 C CA . LEU A 1 167 ? -11.654 2.270 5.314 1.00 95.81 167 LEU A CA 1
ATOM 1252 C C . LEU A 1 167 ? -10.443 3.171 5.051 1.00 95.81 167 LEU A C 1
ATOM 1254 O O . LEU A 1 167 ? -9.858 3.141 3.970 1.00 95.81 167 LEU A O 1
ATOM 1258 N N . ARG A 1 168 ? -10.015 3.943 6.056 1.00 95.44 168 ARG A N 1
ATOM 1259 C CA . ARG A 1 168 ? -8.854 4.827 5.909 1.00 95.44 168 ARG A CA 1
ATOM 1260 C C . ARG A 1 168 ? -7.551 4.055 5.675 1.00 95.44 168 ARG A C 1
ATOM 1262 O O . ARG A 1 168 ? -6.715 4.496 4.890 1.00 95.44 168 ARG A O 1
ATOM 1269 N N . ILE A 1 169 ? -7.371 2.910 6.333 1.00 94.81 169 ILE A N 1
ATOM 1270 C CA . ILE A 1 169 ? -6.220 2.026 6.104 1.00 94.81 169 ILE A CA 1
ATOM 1271 C C . ILE A 1 169 ? -6.225 1.519 4.658 1.00 94.81 169 ILE A C 1
ATOM 1273 O O . ILE A 1 169 ? -5.196 1.605 3.990 1.00 94.81 169 ILE A O 1
ATOM 1277 N N . GLU A 1 170 ? -7.374 1.071 4.148 1.00 94.94 170 GLU A N 1
ATOM 1278 C CA . GLU A 1 170 ? -7.514 0.590 2.767 1.00 94.94 170 GLU A CA 1
ATOM 1279 C C . GLU A 1 170 ? -7.168 1.675 1.728 1.00 94.94 170 GLU A C 1
ATOM 1281 O O . GLU A 1 170 ? -6.471 1.408 0.741 1.00 94.94 170 GLU A O 1
ATOM 1286 N N . GLU A 1 171 ? -7.581 2.925 1.963 1.00 95.50 171 GLU A N 1
ATOM 1287 C CA . GLU A 1 171 ? -7.212 4.069 1.117 1.00 95.50 171 GLU A CA 1
ATOM 1288 C C . GLU A 1 171 ? -5.689 4.267 1.056 1.00 95.50 171 GLU A C 1
ATOM 1290 O O . GLU A 1 171 ? -5.111 4.432 -0.026 1.00 95.50 171 GLU A O 1
ATOM 1295 N N . VAL A 1 172 ? -5.022 4.228 2.214 1.00 94.50 172 VAL A N 1
ATOM 1296 C CA . VAL A 1 172 ? -3.566 4.402 2.312 1.00 94.50 172 VAL A CA 1
ATOM 1297 C C . VAL A 1 172 ? -2.828 3.227 1.665 1.00 94.50 172 VAL A C 1
ATOM 1299 O O . VAL A 1 172 ? -1.847 3.436 0.947 1.00 94.50 172 VAL A O 1
ATOM 1302 N N . GLU A 1 173 ? -3.307 1.995 1.841 1.00 92.88 173 GLU A N 1
ATOM 1303 C CA . GLU A 1 173 ? -2.738 0.809 1.192 1.00 92.88 173 GLU A CA 1
ATOM 1304 C C . GLU A 1 173 ? -2.874 0.865 -0.332 1.00 92.88 173 GLU A C 1
ATOM 1306 O O . GLU A 1 173 ? -1.919 0.567 -1.059 1.00 92.88 173 GLU A O 1
ATOM 1311 N N . THR A 1 174 ? -4.015 1.336 -0.833 1.00 93.06 174 THR A N 1
ATOM 1312 C CA . THR A 1 174 ? -4.236 1.548 -2.268 1.00 93.06 174 THR A CA 1
ATOM 1313 C C . THR A 1 174 ? -3.273 2.597 -2.832 1.00 93.06 174 THR A C 1
ATOM 1315 O O . THR A 1 174 ? -2.694 2.406 -3.911 1.00 93.06 174 THR A O 1
ATOM 1318 N N . ALA A 1 175 ? -3.033 3.683 -2.092 1.00 91.31 175 ALA A N 1
ATOM 1319 C CA . ALA A 1 175 ? -2.066 4.712 -2.469 1.00 91.31 175 ALA A CA 1
ATOM 1320 C C . ALA A 1 175 ? -0.618 4.177 -2.474 1.00 91.31 175 ALA A C 1
ATOM 1322 O O . ALA A 1 175 ? 0.129 4.420 -3.428 1.00 91.31 175 ALA A O 1
ATOM 1323 N N . LEU A 1 176 ? -0.231 3.391 -1.464 1.00 89.88 176 LEU A N 1
ATOM 1324 C CA . LEU A 1 176 ? 1.086 2.744 -1.377 1.00 89.88 176 LEU A CA 1
ATOM 1325 C C . LEU A 1 176 ? 1.321 1.731 -2.503 1.00 89.88 176 LEU A C 1
ATOM 1327 O O . LEU A 1 176 ? 2.409 1.687 -3.092 1.00 89.88 176 LEU A O 1
ATOM 1331 N N . SER A 1 177 ? 0.302 0.932 -2.823 1.00 88.00 177 SER A N 1
ATOM 1332 C CA . SER A 1 177 ? 0.334 -0.023 -3.931 1.00 88.00 177 SER A CA 1
ATOM 1333 C C . SER A 1 177 ? 0.492 0.697 -5.270 1.00 88.00 177 SER A C 1
ATOM 1335 O O . SER A 1 177 ? 1.361 0.344 -6.066 1.00 88.00 177 SER A O 1
ATOM 1337 N N . SER A 1 178 ? -0.253 1.785 -5.481 1.00 88.19 178 SER A N 1
ATOM 1338 C CA . SER A 1 178 ? -0.151 2.611 -6.690 1.00 88.19 178 SER A CA 1
ATOM 1339 C C . SER A 1 178 ? 1.243 3.223 -6.853 1.00 88.19 178 SER A C 1
ATOM 1341 O O . SER A 1 178 ? 1.842 3.118 -7.924 1.00 88.19 178 SER A O 1
ATOM 1343 N N . ALA A 1 179 ? 1.807 3.791 -5.783 1.00 81.81 179 ALA A N 1
ATOM 1344 C CA . ALA A 1 179 ? 3.165 4.336 -5.793 1.00 81.81 179 ALA A CA 1
ATOM 1345 C C . ALA A 1 179 ? 4.221 3.256 -6.092 1.00 81.81 179 ALA A C 1
ATOM 1347 O O . ALA A 1 179 ? 5.162 3.492 -6.850 1.00 81.81 179 ALA A O 1
ATOM 1348 N N . SER A 1 180 ? 4.044 2.050 -5.548 1.00 79.94 180 SER A N 1
ATOM 1349 C CA . SER A 1 180 ? 4.928 0.907 -5.816 1.00 79.94 180 SER A CA 1
ATOM 1350 C C . SER A 1 180 ? 4.789 0.395 -7.253 1.00 79.94 180 SER A C 1
ATOM 1352 O O . SER A 1 180 ? 5.791 0.093 -7.899 1.00 79.94 180 SER A O 1
ATOM 1354 N N . GLY A 1 181 ? 3.564 0.348 -7.779 1.00 79.50 181 GLY A N 1
ATOM 1355 C CA . GLY A 1 181 ? 3.267 -0.073 -9.145 1.00 79.50 181 GLY A CA 1
ATOM 1356 C C . GLY A 1 181 ? 3.849 0.866 -10.201 1.00 79.50 181 GLY A C 1
ATOM 1357 O O . GLY A 1 181 ? 4.331 0.392 -11.227 1.00 79.50 181 GLY A O 1
ATOM 1358 N N . ILE A 1 182 ? 3.869 2.177 -9.941 1.00 76.31 182 ILE A N 1
ATOM 1359 C CA . ILE A 1 182 ? 4.526 3.160 -10.817 1.00 76.31 182 ILE A CA 1
ATOM 1360 C C . ILE A 1 182 ? 6.023 2.854 -10.934 1.00 76.31 182 ILE A C 1
ATOM 1362 O O . ILE A 1 182 ? 6.546 2.793 -12.041 1.00 76.31 182 ILE A O 1
ATOM 1366 N N . VAL A 1 183 ? 6.698 2.589 -9.812 1.00 67.31 183 VAL A N 1
ATOM 1367 C CA . VAL A 1 183 ? 8.131 2.251 -9.813 1.00 67.31 183 VAL A CA 1
ATOM 1368 C C . VAL A 1 183 ? 8.38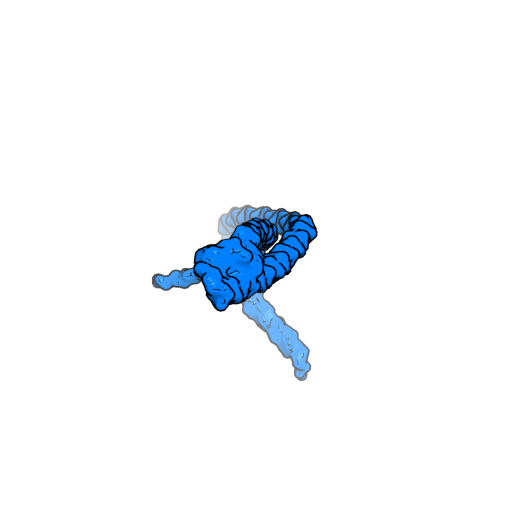8 0.894 -10.478 1.00 67.31 183 VAL A C 1
ATOM 1370 O O . VAL A 1 183 ? 9.357 0.755 -11.218 1.00 67.31 183 VAL A O 1
ATOM 1373 N N . ALA A 1 184 ? 7.521 -0.098 -10.258 1.00 69.88 184 ALA A N 1
ATOM 1374 C CA . ALA A 1 184 ? 7.675 -1.432 -10.838 1.00 69.88 184 ALA A CA 1
ATOM 1375 C C . ALA A 1 184 ? 7.505 -1.444 -12.366 1.00 69.88 184 ALA A C 1
ATOM 1377 O O . ALA A 1 184 ? 8.291 -2.083 -13.056 1.00 69.88 184 ALA A O 1
ATOM 1378 N N . ARG A 1 185 ? 6.533 -0.699 -12.914 1.00 68.31 185 ARG A N 1
ATOM 1379 C CA . ARG A 1 185 ? 6.298 -0.620 -14.371 1.00 68.31 185 ARG A CA 1
ATOM 1380 C C . ARG A 1 185 ? 7.396 0.116 -15.141 1.00 68.31 185 ARG A C 1
ATOM 1382 O O . ARG A 1 185 ? 7.432 0.020 -16.360 1.00 68.31 185 ARG A O 1
ATOM 1389 N N . MET A 1 186 ? 8.262 0.862 -14.456 1.00 61.66 186 MET A N 1
ATOM 1390 C CA . MET A 1 186 ? 9.421 1.511 -15.079 1.00 61.66 186 MET A CA 1
ATOM 1391 C C . MET A 1 186 ? 10.638 0.595 -15.184 1.00 61.66 186 MET A C 1
ATOM 1393 O O . MET A 1 186 ? 11.569 0.910 -15.921 1.00 61.66 186 MET A O 1
ATOM 1397 N N . ARG A 1 187 ? 10.641 -0.539 -14.477 1.00 60.47 187 ARG A N 1
ATOM 1398 C CA . ARG A 1 187 ? 11.671 -1.553 -14.658 1.00 60.47 187 ARG A CA 1
ATOM 1399 C C . ARG A 1 187 ? 11.425 -2.231 -16.004 1.00 60.47 187 ARG A C 1
ATOM 1401 O O . ARG A 1 187 ? 10.481 -3.001 -16.149 1.00 60.47 187 ARG A O 1
ATOM 1408 N N . PHE A 1 188 ? 12.290 -1.962 -16.976 1.00 53.47 188 PHE A N 1
ATOM 1409 C CA . PHE A 1 188 ? 12.496 -2.875 -18.097 1.00 53.47 188 PHE A CA 1
ATOM 1410 C C . PHE A 1 188 ? 13.132 -4.152 -17.530 1.00 53.47 188 PHE A C 1
ATOM 1412 O O . PHE A 1 188 ? 14.351 -4.306 -17.518 1.00 53.47 188 PHE A O 1
ATOM 1419 N N . GLU A 1 189 ? 12.321 -5.048 -16.972 1.00 46.38 189 GLU A N 1
ATOM 1420 C CA . GLU A 1 189 ? 12.740 -6.439 -16.852 1.00 46.38 189 GLU A CA 1
ATOM 1421 C C . GLU A 1 189 ? 12.671 -7.025 -18.268 1.00 46.38 189 GLU A C 1
ATOM 1423 O O . GLU A 1 189 ? 11.603 -6.963 -18.884 1.00 46.38 189 GLU A O 1
ATOM 1428 N N . PRO A 1 190 ? 13.789 -7.516 -18.841 1.00 42.66 190 PRO A N 1
ATOM 1429 C CA . PRO A 1 190 ? 13.702 -8.279 -20.074 1.00 42.66 190 PRO A CA 1
ATOM 1430 C C . PRO A 1 190 ? 12.772 -9.458 -19.787 1.00 42.66 190 PRO A C 1
ATOM 1432 O O . PRO A 1 190 ? 13.004 -10.194 -18.823 1.00 42.66 190 PRO A O 1
ATOM 1435 N N . GLU A 1 191 ? 11.694 -9.596 -20.566 1.00 43.62 191 GLU A N 1
ATOM 1436 C CA . GLU A 1 191 ? 10.851 -10.787 -20.483 1.00 43.62 191 GLU A CA 1
ATOM 1437 C C . GLU A 1 191 ? 11.770 -12.013 -20.547 1.00 43.62 191 GLU A C 1
ATOM 1439 O O . GLU A 1 191 ? 12.672 -12.041 -21.392 1.00 43.62 191 GLU A O 1
ATOM 1444 N N . PRO A 1 192 ? 11.611 -13.002 -19.647 1.00 43.47 192 PRO A N 1
ATOM 1445 C CA . PRO A 1 192 ? 12.377 -14.229 -19.755 1.00 43.47 192 PRO A CA 1
ATOM 1446 C C . PRO A 1 192 ? 12.088 -14.811 -21.136 1.00 43.47 192 PRO A C 1
ATOM 1448 O O . PRO A 1 192 ? 10.931 -15.100 -21.446 1.00 43.47 192 PRO A O 1
ATOM 1451 N N . GLU A 1 193 ? 13.131 -14.904 -21.968 1.00 42.91 193 GLU A N 1
ATOM 1452 C CA . GLU A 1 193 ? 13.057 -15.472 -23.309 1.00 42.91 193 GLU A CA 1
ATOM 1453 C C . GLU A 1 193 ? 12.282 -16.786 -23.218 1.00 42.91 193 GLU A C 1
ATOM 1455 O O . GLU A 1 193 ? 12.717 -17.745 -22.577 1.00 42.91 193 GLU A O 1
ATOM 1460 N N . SER A 1 194 ? 11.085 -16.802 -23.804 1.00 47.09 194 SER A N 1
ATOM 1461 C CA . SER A 1 194 ? 10.340 -18.035 -23.989 1.00 47.09 194 SER A CA 1
ATOM 1462 C C . SER A 1 194 ? 11.200 -18.897 -24.902 1.00 47.09 194 SER A C 1
ATOM 1464 O O . SER A 1 194 ? 11.416 -18.555 -26.066 1.00 47.09 194 SER A O 1
ATOM 1466 N N . GLU A 1 195 ? 11.766 -19.969 -24.341 1.00 44.12 195 GLU A N 1
ATOM 1467 C CA . GLU A 1 195 ? 12.529 -20.954 -25.100 1.00 44.12 195 GLU A CA 1
ATOM 1468 C C . GLU A 1 195 ? 11.722 -21.327 -26.352 1.00 44.12 195 GLU A C 1
ATOM 1470 O O . GLU A 1 195 ? 10.534 -21.651 -26.232 1.00 44.12 195 GLU A O 1
ATOM 1475 N N . PRO A 1 196 ? 12.309 -21.250 -27.559 1.00 48.69 196 PRO A N 1
ATOM 1476 C CA . PRO A 1 196 ? 11.582 -21.595 -28.764 1.00 48.69 196 PRO A CA 1
ATOM 1477 C C . PRO A 1 196 ? 11.194 -23.067 -28.666 1.00 48.69 196 PRO A C 1
ATOM 1479 O O . PRO A 1 196 ? 12.069 -23.936 -28.607 1.00 48.69 196 PRO A O 1
ATOM 1482 N N . GLU A 1 197 ? 9.884 -23.333 -28.640 1.00 45.19 197 GLU A N 1
ATOM 1483 C CA . GLU A 1 197 ? 9.325 -24.674 -28.778 1.00 45.19 197 GLU A CA 1
ATOM 1484 C C . GLU A 1 197 ? 10.042 -25.365 -29.934 1.00 45.19 197 GLU A C 1
ATOM 1486 O O . GLU A 1 197 ? 9.958 -24.956 -31.097 1.00 45.19 197 GLU A O 1
ATOM 1491 N N . ALA A 1 198 ? 10.812 -26.392 -29.581 1.00 47.25 198 ALA A N 1
ATOM 1492 C CA . ALA A 1 198 ? 11.479 -27.243 -30.535 1.00 47.25 198 ALA A CA 1
ATOM 1493 C C . ALA A 1 198 ? 10.424 -27.769 -31.512 1.00 47.25 198 ALA A C 1
ATOM 1495 O O . ALA A 1 198 ? 9.539 -28.541 -31.141 1.00 47.25 198 ALA A O 1
ATOM 1496 N N . LEU A 1 199 ? 10.533 -27.327 -32.766 1.00 45.50 199 LEU A N 1
ATOM 1497 C CA . LEU A 1 199 ? 9.802 -27.866 -33.901 1.00 45.50 199 LEU A CA 1
ATOM 1498 C C . LEU A 1 199 ? 10.117 -29.367 -33.992 1.00 45.50 199 LEU A C 1
ATOM 1500 O O . LEU A 1 199 ? 11.146 -29.774 -34.531 1.00 45.50 199 LEU A O 1
ATOM 1504 N N . ALA A 1 200 ? 9.241 -30.192 -33.427 1.00 48.69 200 ALA A N 1
ATOM 1505 C CA . ALA A 1 200 ? 9.186 -31.613 -33.706 1.00 48.69 200 ALA A CA 1
ATOM 1506 C C . ALA A 1 200 ? 8.296 -31.812 -34.939 1.00 48.69 200 ALA A C 1
ATOM 1508 O O . ALA A 1 200 ? 7.068 -31.824 -34.836 1.00 48.69 200 ALA A O 1
ATOM 1509 N N . ALA A 1 201 ? 8.934 -31.946 -36.102 1.00 46.91 201 ALA A N 1
ATOM 1510 C CA . ALA A 1 201 ? 8.382 -32.591 -37.290 1.00 46.91 201 ALA A CA 1
ATOM 1511 C C . ALA A 1 201 ? 9.494 -33.385 -37.984 1.00 46.91 201 ALA A C 1
ATOM 1513 O O . ALA A 1 201 ? 10.561 -32.786 -38.252 1.00 46.91 201 ALA A O 1
#

Sequence (201 aa):
MNAETLKTAAAAHDELNDPRAKQIARAIRRLDDIGAKLARAPMTARVSMAIRSHGLDAALASVTDRASAAETEITDIGAELERFAVAENALRAALAEPRMTLERERNGLDFERDRLGRELTAARDQHDRAVLTLTNAGMDFNAATNAATPSLDELAALSDQLETLALRIEEVETALSSASGIVARMRFEPEPESEPEALAA

pLDDT: mean 79.41, std 17.21, range [42.66, 98.06]

Radius of gyration: 41.35 Å; chains: 1; bounding box: 95×45×113 Å